Protein AF-A0A945GBX7-F1 (afdb_monomer)

Foldseek 3Di:
DKWFQWAQDLLDLHTAIAAAPPDPDDQQFWFWFQDPVGTTITGGHDIDDPPPDPDDPDPHGHTPGTDDPVLCVCVVVQVVVFVVLQVVLVVVCVVVVWQKAFLTWDAGSVRQEIETEIEHPDDTDCVVSQVVSCVVSVHHYHYHYHDLLSSCLVVWDAKPVRHTACSNPPDSDDDDDDCVLCVLQVNPPPDQVVQAIPSSDGHPVSVVCSVVSVVLPPQQDDAQDWADAPNFIFGFHDDDSNQCWTWTQGPVRDTDIGHSVRRVD

Solvent-accessible surface area (backbone atoms only — not comparable to full-atom values): 15613 Å² total; per-residue (Å²): 116,49,33,30,30,31,32,63,46,95,74,50,76,66,56,47,67,24,31,36,67,93,55,93,79,54,77,66,40,47,32,33,31,65,55,100,87,40,48,35,60,22,34,27,71,42,78,44,64,78,85,73,79,87,70,80,93,65,84,66,43,56,49,72,46,76,62,54,79,70,80,56,72,52,58,72,59,53,52,50,54,33,53,51,53,45,50,52,52,51,51,53,37,56,76,69,70,49,79,61,46,78,74,51,55,45,67,39,70,74,63,54,37,38,39,40,33,28,37,56,93,60,94,76,91,52,68,66,57,46,51,58,50,26,69,73,66,74,36,51,71,43,82,42,82,50,53,62,58,43,52,43,34,69,76,50,57,64,32,97,85,77,41,69,34,48,60,60,76,70,38,79,72,87,72,90,74,60,71,66,47,38,54,72,68,72,47,72,89,55,56,68,74,83,46,32,34,87,59,74,42,66,35,60,62,49,63,70,47,43,62,60,50,55,59,40,46,61,89,60,80,55,81,68,39,78,45,66,48,96,96,40,61,26,33,26,76,45,76,37,48,92,75,39,29,35,33,27,35,35,89,87,65,52,76,46,81,43,50,51,84,65,53,78,110

pLDDT: mean 83.12, std 11.06, range [40.5, 95.38]

Radius of gyration: 25.97 Å; Cα contacts (8 Å, |Δi|>4): 425; chains: 1; bounding box: 48×51×78 Å

Structure (mmCIF, N/CA/C/O backbone):
data_AF-A0A945GBX7-F1
#
_entry.id   AF-A0A945GBX7-F1
#
loop_
_atom_site.group_PDB
_atom_site.id
_atom_site.type_symbol
_atom_site.label_atom_id
_atom_site.label_alt_id
_atom_site.label_comp_id
_atom_site.label_asym_id
_atom_site.label_entity_id
_atom_site.label_seq_id
_atom_site.pdbx_PDB_ins_code
_atom_site.Cartn_x
_atom_site.Cartn_y
_atom_site.Cartn_z
_atom_site.occupancy
_atom_site.B_iso_or_equiv
_atom_site.auth_seq_id
_atom_site.auth_comp_id
_atom_site.auth_asym_id
_atom_site.auth_a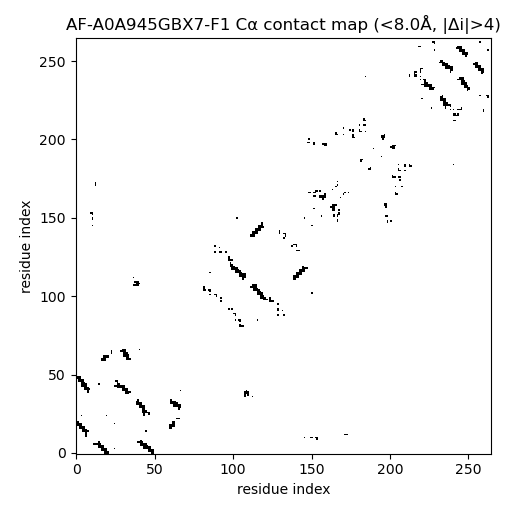tom_id
_atom_site.pdbx_PDB_model_num
ATOM 1 N N . MET A 1 1 ? -3.401 -31.615 10.795 1.00 60.50 1 MET A N 1
ATOM 2 C CA . MET A 1 1 ? -3.575 -30.237 11.300 1.00 60.50 1 MET A CA 1
ATOM 3 C C . MET A 1 1 ? -3.634 -29.306 10.104 1.00 60.50 1 MET A C 1
ATOM 5 O O . MET A 1 1 ? -2.726 -29.385 9.289 1.00 60.50 1 MET A O 1
ATOM 9 N N . LYS A 1 2 ? -4.708 -28.525 9.937 1.00 71.12 2 LYS A N 1
ATOM 10 C CA . LYS A 1 2 ? -4.786 -27.496 8.886 1.00 71.12 2 LYS A CA 1
ATOM 11 C C . LYS A 1 2 ? -4.160 -26.211 9.437 1.00 71.12 2 LYS A C 1
ATOM 13 O O . LYS A 1 2 ? -4.303 -25.931 10.628 1.00 71.12 2 LYS A O 1
ATOM 18 N N . ILE A 1 3 ? -3.472 -25.447 8.597 1.00 77.81 3 ILE A N 1
ATOM 19 C CA . ILE A 1 3 ? -2.872 -24.170 8.995 1.00 77.81 3 ILE A CA 1
ATOM 20 C C . ILE A 1 3 ? -3.689 -23.059 8.352 1.00 77.81 3 ILE A C 1
ATOM 22 O O . ILE A 1 3 ? -3.952 -23.071 7.153 1.00 77.81 3 ILE A O 1
ATOM 26 N N . ALA A 1 4 ? -4.153 -22.130 9.175 1.00 79.44 4 ALA A N 1
ATOM 27 C CA . ALA A 1 4 ? -4.954 -20.997 8.759 1.00 79.44 4 ALA A CA 1
ATOM 28 C C . ALA A 1 4 ? -4.091 -19.737 8.726 1.00 79.44 4 ALA A C 1
ATOM 30 O O . ALA A 1 4 ? -3.502 -19.349 9.735 1.00 79.44 4 ALA A O 1
ATOM 31 N N . LYS A 1 5 ? -4.083 -19.058 7.577 1.00 80.44 5 LYS A N 1
ATOM 32 C CA . LYS A 1 5 ? -3.500 -17.723 7.422 1.00 80.44 5 LYS A CA 1
ATOM 33 C C . LYS A 1 5 ? -4.510 -16.692 7.887 1.00 80.44 5 LYS A C 1
ATOM 35 O O . LYS A 1 5 ? -5.508 -16.435 7.206 1.00 80.44 5 LYS A O 1
ATOM 40 N N . VAL A 1 6 ? -4.271 -16.108 9.056 1.00 79.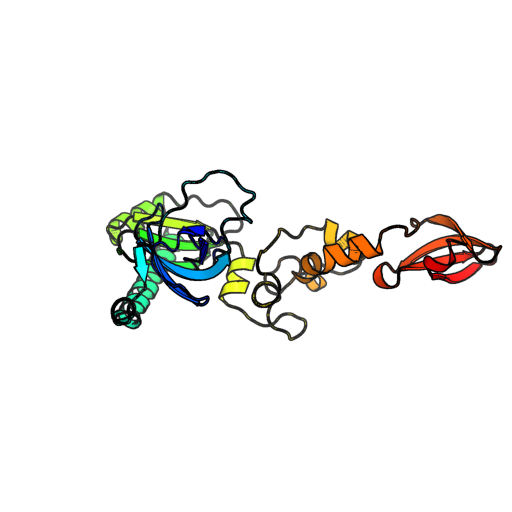44 6 VAL A N 1
ATOM 41 C CA . VAL A 1 6 ? -5.204 -15.182 9.708 1.00 79.44 6 VAL A CA 1
ATOM 42 C C . VAL A 1 6 ? -4.700 -13.748 9.578 1.00 79.44 6 VAL A C 1
ATOM 44 O O . VAL A 1 6 ? -3.553 -13.442 9.898 1.00 79.44 6 VAL A O 1
ATOM 47 N N . GLN A 1 7 ? -5.575 -12.852 9.116 1.00 79.44 7 GLN A N 1
ATOM 48 C CA . GLN A 1 7 ? -5.325 -11.411 9.069 1.00 79.44 7 GLN A CA 1
ATOM 49 C C . GLN A 1 7 ? -6.121 -10.707 10.175 1.00 79.44 7 GLN A C 1
ATOM 51 O O . GLN A 1 7 ? -7.353 -10.727 10.148 1.00 79.44 7 GLN A O 1
ATOM 56 N N . PHE A 1 8 ? -5.439 -10.051 11.114 1.00 76.19 8 PHE A N 1
ATOM 57 C CA . PHE A 1 8 ? -6.080 -9.304 12.212 1.00 76.19 8 PHE A CA 1
ATOM 58 C C . PHE A 1 8 ? -6.451 -7.878 11.822 1.00 76.19 8 PHE A C 1
ATOM 60 O O . PHE A 1 8 ? -7.519 -7.373 12.165 1.00 76.19 8 PHE A O 1
ATOM 67 N N . TYR A 1 9 ? -5.581 -7.237 11.047 1.00 72.94 9 TYR A N 1
ATOM 68 C CA . TYR A 1 9 ? -5.668 -5.815 10.769 1.00 72.94 9 TYR A CA 1
ATOM 69 C C . TYR A 1 9 ? -5.838 -5.557 9.271 1.00 72.94 9 TYR A C 1
ATOM 71 O O . TYR A 1 9 ? -5.009 -6.006 8.484 1.00 72.94 9 TYR A O 1
ATOM 79 N N . PRO A 1 10 ? -6.873 -4.810 8.838 1.00 63.84 10 PRO A N 1
ATOM 80 C CA . PRO A 1 10 ? -7.122 -4.564 7.415 1.00 63.84 10 PRO A CA 1
ATOM 81 C C . PRO A 1 10 ? -5.978 -3.858 6.676 1.00 63.84 10 PRO A C 1
ATOM 83 O O . PRO A 1 10 ? -5.839 -4.024 5.465 1.00 63.84 10 PRO A O 1
ATOM 86 N N . TRP A 1 11 ? -5.187 -3.048 7.388 1.00 61.84 11 TRP A N 1
ATOM 87 C CA . TRP A 1 11 ? -4.051 -2.315 6.821 1.00 61.84 11 TRP A CA 1
ATOM 88 C C . TRP A 1 11 ? -2.764 -3.141 6.783 1.00 61.84 11 TRP A C 1
ATOM 90 O O . TRP A 1 11 ? -1.855 -2.792 6.034 1.00 61.84 11 TRP A O 1
ATOM 100 N N . ASP A 1 12 ? -2.670 -4.212 7.574 1.00 67.06 12 ASP A N 1
ATOM 101 C CA . ASP A 1 12 ? -1.504 -5.085 7.579 1.00 67.06 12 ASP A CA 1
ATOM 102 C C . ASP A 1 12 ? -1.736 -6.246 6.611 1.00 67.06 12 ASP A C 1
ATOM 104 O O . ASP A 1 12 ? -2.695 -7.003 6.745 1.00 67.06 12 ASP A O 1
ATOM 108 N N . ASN A 1 13 ? -0.873 -6.383 5.605 1.00 59.53 13 ASN A N 1
ATOM 109 C CA . ASN A 1 13 ? -0.932 -7.515 4.675 1.00 59.53 13 ASN A CA 1
ATOM 110 C C . ASN A 1 13 ? -0.256 -8.768 5.237 1.00 59.53 13 ASN A C 1
ATOM 112 O O . ASN A 1 13 ? -0.266 -9.798 4.565 1.00 59.53 13 ASN A O 1
ATOM 116 N N . ARG A 1 14 ? 0.355 -8.686 6.425 1.00 64.56 14 ARG A N 1
ATOM 117 C CA . ARG A 1 14 ? 0.891 -9.851 7.119 1.00 64.56 14 ARG A CA 1
ATOM 118 C C . ARG A 1 14 ? -0.270 -10.726 7.567 1.00 64.56 14 ARG A C 1
ATOM 120 O O . ARG A 1 14 ? -1.093 -10.338 8.394 1.00 64.56 14 ARG A O 1
ATOM 127 N N . THR A 1 15 ? -0.340 -11.906 6.975 1.00 66.69 15 THR A N 1
ATOM 128 C CA . THR A 1 15 ? -1.077 -13.027 7.539 1.00 66.69 15 THR A CA 1
ATOM 129 C C . THR A 1 15 ? -0.145 -13.753 8.486 1.00 66.69 15 THR A C 1
ATOM 131 O O . THR A 1 15 ? 0.997 -14.027 8.126 1.00 66.69 15 THR A O 1
ATOM 134 N N . CYS A 1 16 ? -0.631 -14.038 9.681 1.00 68.88 16 CYS A N 1
ATOM 135 C CA . CYS A 1 16 ? 0.075 -14.878 10.631 1.00 68.88 16 CYS A CA 1
ATOM 136 C C . CYS A 1 16 ? -0.460 -16.305 10.502 1.00 68.88 16 CYS A C 1
ATOM 138 O O . CYS A 1 16 ? -1.672 -16.498 10.339 1.00 68.88 16 CYS A O 1
ATOM 140 N N . ASP A 1 17 ? 0.439 -17.278 10.574 1.00 79.44 17 ASP A N 1
ATOM 141 C CA . ASP A 1 17 ? 0.096 -18.690 10.474 1.00 79.44 17 ASP A CA 1
ATOM 142 C C . ASP A 1 17 ? -0.381 -19.185 11.841 1.00 79.44 17 ASP A C 1
ATOM 144 O O . ASP A 1 17 ? 0.309 -19.041 12.851 1.00 79.44 17 ASP A O 1
ATOM 148 N N . PHE A 1 18 ? -1.590 -19.744 11.884 1.00 79.06 18 PHE A N 1
ATOM 149 C CA . PHE A 1 18 ? -2.150 -20.349 13.088 1.00 79.06 18 PHE A CA 1
ATOM 150 C C . PHE A 1 18 ? -2.605 -21.779 12.828 1.00 79.06 18 PHE A C 1
ATOM 152 O O . PHE A 1 18 ? -3.162 -22.095 11.778 1.00 79.06 18 PHE A O 1
ATOM 159 N N . SER A 1 19 ? -2.451 -22.644 13.826 1.00 78.94 19 SER A N 1
ATOM 160 C CA . SER A 1 19 ? -3.030 -23.984 13.791 1.00 78.94 19 SER A CA 1
ATOM 161 C C . SER A 1 19 ? -4.548 -23.902 13.960 1.00 78.94 19 SER A C 1
ATOM 163 O O . SER A 1 19 ? -5.043 -23.235 14.876 1.00 78.94 19 SER A O 1
ATOM 165 N N . SER A 1 20 ? -5.293 -24.604 13.098 1.00 73.44 20 SER A N 1
ATOM 166 C CA . SER A 1 20 ? -6.757 -24.697 13.185 1.00 73.44 20 SER A CA 1
ATOM 167 C C . SER A 1 20 ? -7.241 -25.400 14.456 1.00 73.44 20 SER A C 1
ATOM 169 O O . SER A 1 20 ? -8.408 -25.262 14.817 1.00 73.44 20 SER A O 1
ATOM 171 N N . GLY A 1 21 ? -6.368 -26.171 15.119 1.00 76.81 21 GLY A N 1
ATOM 172 C CA . GLY A 1 21 ? -6.772 -27.095 16.178 1.00 76.81 21 GLY A CA 1
ATOM 173 C C . GLY A 1 21 ? -7.852 -28.056 15.671 1.00 76.81 21 GLY A C 1
ATOM 174 O O . GLY A 1 21 ? -7.746 -28.562 14.549 1.00 76.81 21 GLY A O 1
ATOM 175 N N . ASP A 1 22 ? -8.907 -28.226 16.470 1.00 71.62 22 ASP A N 1
ATOM 176 C CA . ASP A 1 22 ? -10.067 -29.084 16.176 1.00 71.62 22 ASP A CA 1
ATOM 177 C C . ASP A 1 22 ? -11.201 -28.362 15.422 1.00 71.62 22 ASP A C 1
ATOM 179 O O . ASP A 1 22 ? -12.255 -28.943 15.163 1.00 71.62 22 ASP A O 1
ATOM 183 N N . TYR A 1 23 ? -11.019 -27.086 15.070 1.00 75.12 23 TYR A N 1
ATOM 184 C CA . TYR A 1 23 ? -12.054 -26.301 14.399 1.00 75.12 23 TYR A CA 1
ATOM 185 C C . TYR A 1 23 ? -11.994 -26.485 12.876 1.00 75.12 23 TYR A C 1
ATOM 187 O O . TYR A 1 23 ? -10.946 -26.285 12.255 1.00 75.12 23 TYR A O 1
ATOM 195 N N . ASP A 1 24 ? -13.133 -26.806 12.250 1.00 77.75 24 ASP A N 1
ATOM 196 C CA . ASP A 1 24 ? -13.249 -26.815 10.786 1.00 77.75 24 ASP A CA 1
ATOM 197 C C . ASP A 1 24 ? -13.504 -25.393 10.270 1.00 77.75 24 ASP A C 1
ATOM 199 O O . ASP A 1 24 ? -14.628 -24.891 10.262 1.00 77.75 24 ASP A O 1
ATOM 203 N N . LEU A 1 25 ? -12.413 -24.720 9.906 1.00 80.25 25 LEU A N 1
ATOM 204 C CA . LEU A 1 25 ? -12.403 -23.330 9.458 1.00 80.25 25 LEU A CA 1
ATOM 205 C C . LEU A 1 25 ? -12.660 -23.223 7.955 1.00 80.25 25 LEU A C 1
ATOM 207 O O . LEU A 1 25 ? -12.172 -24.038 7.169 1.00 80.25 25 LEU A O 1
ATOM 211 N N . LYS A 1 26 ? -13.348 -22.156 7.546 1.00 81.75 26 LYS A N 1
ATOM 212 C CA . LYS A 1 26 ? -13.525 -21.756 6.146 1.00 81.75 26 LYS A CA 1
ATOM 213 C C . LYS A 1 26 ? -12.881 -20.399 5.879 1.00 81.75 26 LYS A C 1
ATOM 215 O O . LYS A 1 26 ? -12.741 -19.554 6.763 1.00 81.75 26 LYS A O 1
ATOM 220 N N . ILE A 1 27 ? -12.498 -20.171 4.622 1.00 82.31 27 ILE A N 1
ATOM 221 C CA . ILE A 1 27 ? -12.005 -18.863 4.178 1.00 82.31 27 ILE A CA 1
ATOM 222 C C . ILE A 1 27 ? -13.108 -17.823 4.410 1.00 82.31 27 ILE A C 1
ATOM 224 O O . ILE A 1 27 ? -14.240 -17.995 3.963 1.00 82.31 27 ILE A O 1
ATOM 228 N N . GLY A 1 28 ? -12.762 -16.735 5.097 1.00 80.12 28 GLY A N 1
ATOM 229 C CA . GLY A 1 28 ? -13.692 -15.683 5.501 1.00 80.12 28 GLY A CA 1
ATOM 230 C C . GLY A 1 28 ? -14.230 -15.814 6.926 1.00 80.12 28 GLY A C 1
ATOM 231 O O . GLY A 1 28 ? -14.807 -14.842 7.420 1.00 80.12 28 GLY A O 1
ATOM 232 N N . ASP A 1 29 ? -14.004 -16.940 7.611 1.00 83.31 29 ASP A N 1
ATOM 233 C CA . ASP A 1 29 ? -14.400 -17.079 9.012 1.00 83.31 29 ASP A CA 1
ATOM 234 C C . ASP A 1 29 ? -13.627 -16.102 9.897 1.00 83.31 29 ASP A C 1
ATOM 236 O O . ASP A 1 29 ? -12.438 -15.826 9.698 1.00 83.31 29 ASP A O 1
ATOM 240 N N . LYS A 1 30 ? -14.328 -15.569 10.898 1.00 82.38 30 LYS A N 1
ATOM 241 C CA . LYS A 1 30 ? -13.729 -14.726 11.926 1.00 82.38 30 LYS A CA 1
ATOM 242 C C . LYS A 1 30 ? -13.358 -15.587 13.120 1.00 82.38 30 LYS A C 1
ATOM 244 O O . LYS A 1 30 ? -14.201 -16.287 13.680 1.00 82.38 30 LYS A O 1
ATOM 249 N N . VAL A 1 31 ? -12.099 -15.514 13.515 1.00 84.81 31 VAL A N 1
ATOM 250 C CA . VAL A 1 31 ? -11.512 -16.330 14.575 1.00 84.81 31 VAL A CA 1
ATOM 251 C C . VAL A 1 31 ? -10.886 -15.435 15.626 1.00 84.81 31 VAL A C 1
ATOM 253 O O . VAL A 1 31 ? -10.391 -14.354 15.315 1.00 84.81 31 VAL A O 1
ATOM 256 N N . ILE A 1 32 ? -10.908 -15.886 16.873 1.00 83.12 32 ILE A N 1
ATOM 257 C CA . ILE A 1 32 ? -10.170 -15.254 17.959 1.00 83.12 32 ILE A CA 1
ATOM 258 C C . ILE A 1 32 ? -8.896 -16.056 18.164 1.00 83.12 32 ILE A C 1
ATOM 260 O O . ILE A 1 32 ? -8.940 -17.260 18.431 1.00 83.12 32 ILE A O 1
ATOM 264 N N . ALA A 1 33 ? -7.761 -15.383 18.048 1.00 82.00 33 ALA A N 1
ATOM 265 C CA . ALA A 1 33 ? -6.459 -15.989 18.256 1.00 82.00 33 ALA A CA 1
ATOM 266 C C . ALA A 1 33 ? -5.629 -15.145 19.222 1.00 82.00 33 ALA A C 1
ATOM 268 O O . ALA A 1 33 ? -5.815 -13.931 19.339 1.00 82.00 33 ALA A O 1
ATOM 269 N N . LYS A 1 34 ? -4.737 -15.816 19.952 1.00 78.19 34 LYS A N 1
ATOM 270 C CA . LYS A 1 34 ? -3.819 -15.161 20.880 1.00 78.19 34 LYS A CA 1
ATOM 271 C C . LYS A 1 34 ? -2.568 -14.748 20.110 1.00 78.19 34 LYS A C 1
ATOM 273 O O . LYS A 1 34 ? -1.758 -15.596 19.743 1.00 78.19 34 LYS A O 1
ATOM 278 N N . THR A 1 35 ? -2.421 -13.458 19.853 1.00 73.31 35 THR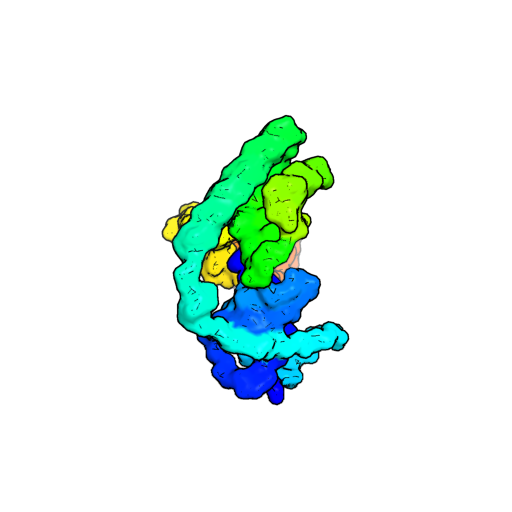 A N 1
ATOM 279 C CA . THR A 1 35 ? -1.192 -12.868 19.323 1.00 73.31 35 THR A CA 1
ATOM 280 C C . THR A 1 35 ? -0.254 -12.519 20.483 1.00 73.31 35 THR A C 1
ATOM 282 O O . THR A 1 35 ? -0.570 -12.722 21.658 1.00 73.31 35 THR A O 1
ATOM 285 N N . GLU A 1 36 ? 0.932 -11.995 20.183 1.00 68.25 36 GLU A N 1
ATOM 286 C CA . GLU A 1 36 ? 1.831 -11.432 21.208 1.00 68.25 36 GLU A CA 1
ATOM 287 C C . GLU A 1 36 ? 1.206 -10.257 21.976 1.00 68.25 36 GLU A C 1
ATOM 289 O O . GLU A 1 36 ? 1.646 -9.927 23.073 1.00 68.25 36 GLU A O 1
ATOM 294 N N . LEU A 1 37 ? 0.166 -9.642 21.409 1.00 62.88 37 LEU A N 1
ATOM 295 C CA . LEU A 1 37 ? -0.511 -8.457 21.934 1.00 62.88 37 LEU A CA 1
ATOM 296 C C . LEU A 1 37 ? -1.791 -8.798 22.706 1.00 62.88 37 LEU A C 1
ATOM 298 O O . LEU A 1 37 ? -2.523 -7.895 23.095 1.00 62.88 37 LEU A O 1
ATOM 302 N N . GLY A 1 38 ? -2.074 -10.085 22.918 1.00 71.94 38 GLY A N 1
ATOM 303 C CA . GLY A 1 38 ? -3.287 -10.553 23.583 1.00 71.94 38 GLY A CA 1
ATOM 304 C C . GLY A 1 38 ? -4.250 -11.240 22.623 1.00 71.94 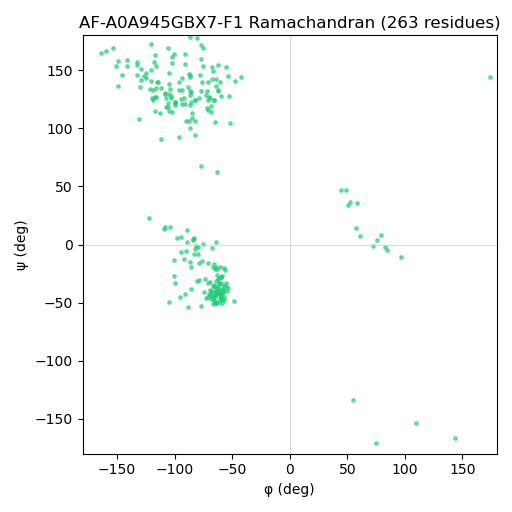38 GLY A C 1
ATOM 305 O O . GLY A 1 38 ? -3.843 -11.845 21.635 1.00 71.94 38 GLY A O 1
ATOM 306 N N . PHE A 1 39 ? -5.540 -11.214 22.949 1.00 74.38 39 PHE A N 1
ATOM 307 C CA . PHE A 1 39 ? -6.562 -11.803 22.086 1.00 74.38 39 PHE A CA 1
ATOM 308 C C . PHE A 1 39 ? -6.996 -10.799 21.020 1.00 74.38 39 PHE A C 1
ATOM 310 O O . PHE A 1 39 ? -7.337 -9.656 21.329 1.00 74.38 39 PHE A O 1
ATOM 317 N N . GLU A 1 40 ? -7.022 -11.245 19.768 1.00 78.12 40 GLU A N 1
ATOM 318 C CA . GLU A 1 40 ? -7.439 -10.442 18.621 1.00 78.12 40 GLU A CA 1
ATOM 319 C C . GLU A 1 40 ? -8.422 -11.222 17.747 1.00 78.12 40 GLU A C 1
ATOM 321 O O . GLU A 1 40 ? -8.325 -12.445 17.613 1.00 78.12 40 GLU A O 1
ATOM 326 N N . ILE A 1 41 ? -9.374 -10.504 17.142 1.00 81.38 41 ILE A N 1
ATOM 327 C CA . ILE A 1 41 ? -10.252 -11.066 16.112 1.00 81.38 41 ILE A CA 1
ATOM 328 C C . ILE A 1 41 ? -9.547 -10.921 14.768 1.00 81.38 41 ILE A C 1
ATOM 330 O O . ILE A 1 41 ? -9.282 -9.808 14.319 1.00 81.38 41 ILE A O 1
ATOM 334 N N . GLY A 1 42 ? -9.299 -12.043 14.106 1.00 81.88 42 GLY A N 1
ATOM 335 C CA . GLY A 1 42 ? -8.774 -12.091 12.752 1.00 81.88 42 GLY A CA 1
ATOM 336 C C . GLY A 1 42 ? -9.745 -12.735 11.776 1.00 81.88 42 GLY A C 1
ATOM 337 O O . GLY A 1 42 ? -10.705 -13.400 12.160 1.00 81.88 42 GLY A O 1
ATOM 338 N N . THR A 1 43 ? -9.511 -12.508 10.489 1.00 83.06 43 THR A N 1
ATOM 339 C CA . THR A 1 43 ? -10.251 -13.140 9.393 1.00 83.06 43 THR A CA 1
ATOM 340 C C . THR A 1 43 ? -9.348 -14.149 8.699 1.00 83.06 43 THR A C 1
ATOM 342 O O . THR A 1 43 ? -8.231 -13.804 8.310 1.00 83.06 43 THR A O 1
ATOM 345 N N . VAL A 1 44 ? -9.835 -15.375 8.513 1.00 83.88 44 VAL A N 1
ATOM 346 C CA . VAL A 1 44 ? -9.124 -16.420 7.768 1.00 83.88 44 VAL A CA 1
ATOM 347 C C . VAL A 1 44 ? -9.066 -16.024 6.292 1.00 83.88 44 VAL A C 1
ATOM 349 O O . VAL A 1 44 ? -10.101 -15.830 5.649 1.00 83.88 44 VAL A O 1
ATOM 352 N N . LYS A 1 45 ? -7.855 -15.858 5.756 1.00 81.69 45 LYS A N 1
ATOM 353 C CA . LYS A 1 45 ? -7.609 -15.504 4.350 1.00 81.69 45 LYS A CA 1
ATOM 354 C C . LYS A 1 45 ? -7.245 -16.697 3.490 1.00 81.69 45 LYS A C 1
ATOM 356 O O . LYS A 1 45 ? -7.610 -16.692 2.318 1.00 81.69 45 LYS A O 1
ATOM 361 N N . ASP A 1 46 ? -6.557 -17.671 4.068 1.00 78.62 46 ASP A N 1
ATOM 362 C CA . ASP A 1 46 ? -6.143 -18.881 3.371 1.00 78.62 46 ASP A CA 1
ATOM 363 C C . ASP A 1 46 ? -6.085 -20.072 4.329 1.00 78.62 46 ASP A C 1
ATOM 365 O O . ASP A 1 46 ? -5.975 -19.893 5.547 1.00 78.62 46 ASP A O 1
ATOM 369 N N . LEU A 1 47 ? -6.171 -21.274 3.768 1.00 78.25 47 LEU A N 1
ATOM 370 C CA . LEU A 1 47 ? -6.078 -22.542 4.486 1.00 78.25 47 LEU A CA 1
ATOM 371 C C . LEU A 1 47 ? -5.086 -23.432 3.745 1.00 78.25 47 LEU A C 1
ATOM 373 O O . LEU A 1 47 ? -5.390 -23.948 2.672 1.00 78.25 47 LEU A O 1
ATOM 377 N N . GLU A 1 48 ? -3.912 -23.625 4.333 1.00 71.19 48 GLU A N 1
ATOM 378 C CA . GLU A 1 48 ? -2.852 -24.442 3.754 1.00 71.19 48 GLU A CA 1
ATOM 379 C C . GLU A 1 48 ? -2.742 -25.789 4.471 1.00 71.19 48 GLU A C 1
ATOM 381 O O . GLU A 1 48 ? -2.990 -25.936 5.677 1.00 71.19 48 GLU A O 1
ATOM 386 N N . ASN A 1 49 ? -2.364 -26.806 3.695 1.00 59.78 49 ASN A N 1
ATOM 387 C CA . ASN A 1 49 ? -1.953 -28.085 4.246 1.00 59.78 49 ASN A CA 1
ATOM 388 C C . ASN A 1 49 ? -0.518 -27.958 4.779 1.00 59.78 49 ASN A C 1
ATOM 390 O O . ASN A 1 49 ? 0.307 -27.291 4.159 1.00 59.78 49 ASN A O 1
ATOM 394 N N . PRO A 1 50 ? -0.167 -28.659 5.868 1.00 55.19 50 PRO A N 1
ATOM 395 C CA . PRO A 1 50 ? 1.100 -28.478 6.588 1.00 55.19 50 PRO A CA 1
ATOM 396 C C . PRO A 1 50 ? 2.373 -28.829 5.790 1.00 55.19 50 PRO A C 1
ATOM 398 O O . PRO A 1 50 ? 3.465 -28.759 6.335 1.00 55.19 50 PRO A O 1
ATOM 401 N N . LYS A 1 51 ? 2.262 -29.225 4.515 1.00 49.50 51 LYS A N 1
ATOM 402 C CA . LYS A 1 51 ? 3.386 -29.649 3.668 1.00 49.50 51 LYS A CA 1
ATOM 403 C C . LYS A 1 51 ? 4.049 -28.519 2.863 1.00 49.50 51 LYS A C 1
ATOM 405 O O . LYS A 1 51 ? 5.061 -28.790 2.231 1.00 49.50 51 LYS A O 1
ATOM 410 N N . GLU A 1 52 ? 3.524 -27.291 2.877 1.00 47.09 52 GLU A N 1
ATOM 411 C CA . GLU A 1 52 ? 4.043 -26.178 2.051 1.00 47.09 52 GLU A CA 1
ATOM 412 C C . GLU A 1 52 ? 4.765 -25.065 2.832 1.00 47.09 52 GLU A C 1
ATOM 414 O O . GLU A 1 52 ? 5.061 -24.010 2.272 1.00 47.09 52 GLU A O 1
ATOM 419 N N . ILE A 1 53 ? 5.114 -25.278 4.105 1.00 48.50 53 ILE A N 1
ATOM 420 C CA . ILE A 1 53 ? 5.850 -24.260 4.865 1.00 48.50 53 ILE A CA 1
ATOM 421 C C . ILE A 1 53 ? 7.353 -24.426 4.636 1.00 48.50 53 ILE A C 1
ATOM 423 O O . ILE A 1 53 ? 8.015 -25.258 5.248 1.00 48.50 53 ILE A O 1
ATOM 427 N N . THR A 1 54 ? 7.897 -23.595 3.751 1.00 45.00 54 THR A N 1
ATOM 428 C CA . THR A 1 54 ? 9.321 -23.247 3.722 1.00 45.00 54 THR A CA 1
ATOM 429 C C . THR A 1 54 ? 9.510 -21.924 4.466 1.00 45.00 54 THR A C 1
ATOM 431 O O . THR A 1 54 ? 9.350 -20.856 3.874 1.00 45.00 54 THR A O 1
ATOM 434 N N . GLY A 1 55 ? 9.808 -21.980 5.763 1.00 41.75 55 GLY A N 1
ATOM 435 C CA . GLY A 1 55 ? 10.059 -20.802 6.597 1.00 41.75 55 GLY A CA 1
ATOM 436 C C . GLY A 1 55 ? 10.230 -21.185 8.065 1.00 41.75 55 GLY A C 1
ATOM 437 O O . GLY A 1 55 ? 9.609 -22.145 8.500 1.00 41.75 55 GLY A O 1
ATOM 438 N N . GLU A 1 56 ? 11.124 -20.477 8.757 1.00 40.50 56 GLU A N 1
ATOM 439 C CA . GLU A 1 56 ? 11.650 -20.735 10.109 1.00 40.50 56 GLU A CA 1
ATOM 440 C C . GLU A 1 56 ? 10.595 -21.177 11.141 1.00 40.50 56 GLU A C 1
ATOM 442 O O . GLU A 1 56 ? 9.457 -20.716 11.121 1.00 40.50 56 GLU A O 1
ATOM 447 N N . GLU A 1 57 ? 11.011 -22.072 12.046 1.00 42.94 57 GLU A N 1
ATOM 448 C CA . GLU A 1 57 ? 10.246 -22.665 13.153 1.00 42.94 57 GLU A CA 1
ATOM 449 C C . GLU A 1 57 ? 9.789 -21.615 14.192 1.00 42.94 57 GLU A C 1
ATOM 451 O O . GLU A 1 57 ? 10.182 -21.648 15.356 1.00 42.94 57 GLU A O 1
ATOM 456 N N . GLU A 1 58 ? 8.953 -20.652 13.804 1.00 52.19 58 GLU A N 1
ATOM 457 C CA . GLU A 1 58 ? 8.145 -19.909 14.769 1.00 52.19 58 GLU A CA 1
ATOM 458 C C . GLU A 1 58 ? 7.072 -20.863 15.315 1.00 52.19 58 GLU A C 1
ATOM 460 O O . GLU A 1 58 ? 6.350 -21.503 14.548 1.00 52.19 58 GLU A O 1
ATOM 465 N N . GLU A 1 59 ? 6.967 -20.988 16.644 1.00 58.75 59 GLU A N 1
ATOM 466 C CA . GLU A 1 59 ? 5.915 -21.774 17.299 1.00 58.75 59 GLU A CA 1
ATOM 467 C C . GLU A 1 59 ? 4.537 -21.350 16.768 1.00 58.75 59 GLU A C 1
ATOM 469 O O . GLU A 1 59 ? 4.002 -20.294 17.122 1.00 58.75 59 GLU A O 1
ATOM 474 N N . ILE A 1 60 ? 3.954 -22.184 15.903 1.00 65.00 60 ILE A N 1
ATOM 475 C CA . ILE A 1 60 ? 2.657 -21.919 15.285 1.00 65.00 60 ILE A CA 1
ATOM 476 C C . ILE A 1 60 ? 1.599 -21.913 16.391 1.00 65.00 60 ILE A C 1
ATOM 478 O O . ILE A 1 60 ? 1.203 -22.957 16.914 1.00 65.00 60 ILE A O 1
ATOM 482 N N . LYS A 1 61 ? 1.126 -20.718 16.753 1.00 74.06 61 LYS A N 1
ATOM 483 C CA . LYS A 1 61 ? 0.099 -20.528 17.786 1.00 74.06 61 LYS A CA 1
ATOM 484 C C . LYS A 1 61 ? -1.234 -21.123 17.321 1.00 74.06 61 LYS A C 1
ATOM 486 O O . LYS A 1 61 ? -1.555 -21.136 16.133 1.00 74.06 61 LYS A O 1
ATOM 491 N N . THR A 1 62 ? -2.052 -21.598 18.256 1.00 76.12 62 THR A N 1
ATOM 492 C CA . THR A 1 62 ? -3.358 -22.209 17.944 1.00 76.12 62 THR A CA 1
ATOM 493 C C . THR A 1 62 ? -4.487 -21.183 18.015 1.00 76.12 62 THR A C 1
ATOM 495 O O . THR A 1 62 ? -4.491 -20.295 18.874 1.00 76.12 62 THR A O 1
ATOM 498 N N . ILE A 1 63 ? -5.475 -21.306 17.124 1.00 80.94 63 ILE A N 1
ATOM 499 C CA . ILE A 1 63 ? -6.725 -20.539 17.203 1.00 80.94 63 ILE A CA 1
ATOM 500 C C . ILE A 1 63 ? -7.466 -20.902 18.492 1.00 80.94 63 ILE A C 1
ATOM 502 O O . ILE A 1 63 ? -7.638 -22.073 18.815 1.00 80.94 63 ILE A O 1
ATOM 506 N N . SER A 1 64 ? -7.923 -19.890 19.232 1.00 79.94 64 SER A N 1
ATOM 507 C CA . SER A 1 64 ? -8.613 -20.111 20.504 1.00 79.94 64 SER A CA 1
ATOM 508 C C . SER A 1 64 ? -10.051 -20.577 20.280 1.00 79.94 64 SER A C 1
ATOM 510 O O . SER A 1 64 ? -10.452 -21.601 20.831 1.00 79.94 64 SER A O 1
ATOM 512 N N . ARG A 1 65 ? -10.828 -19.835 19.475 1.00 83.06 65 ARG A N 1
ATOM 513 C CA . ARG A 1 65 ? -12.215 -20.181 19.119 1.00 83.06 65 ARG A CA 1
ATOM 514 C C . ARG A 1 65 ? -12.726 -19.400 17.908 1.00 83.06 65 ARG A C 1
ATOM 516 O O . ARG A 1 65 ? -12.176 -18.357 17.549 1.00 83.06 65 ARG A O 1
ATOM 523 N N . LEU A 1 66 ? -13.837 -19.861 17.336 1.00 81.69 66 LEU A N 1
ATOM 524 C CA . LEU A 1 66 ? -14.633 -19.106 16.364 1.00 81.69 66 LEU A CA 1
ATOM 525 C C . LEU A 1 66 ? -15.299 -17.885 17.026 1.00 81.69 66 LEU A C 1
ATOM 527 O O . LEU A 1 66 ? -15.750 -17.944 18.177 1.00 81.69 66 LEU A O 1
ATOM 531 N N . ALA A 1 67 ? -15.361 -16.770 16.295 1.00 79.38 67 ALA A N 1
ATOM 532 C CA . ALA A 1 67 ? -16.082 -15.583 16.736 1.00 79.38 67 ALA A CA 1
ATOM 533 C C . ALA A 1 67 ? -17.598 -15.827 16.638 1.00 79.38 67 ALA A C 1
ATOM 535 O O . ALA A 1 67 ? -18.122 -16.239 15.604 1.00 79.38 67 ALA A O 1
ATOM 536 N N . THR A 1 68 ? -18.313 -15.556 17.721 1.00 78.81 68 THR A N 1
ATOM 537 C CA . THR A 1 68 ? -19.768 -15.694 17.824 1.00 78.81 68 THR A CA 1
ATOM 538 C C . THR A 1 68 ? -20.470 -14.393 17.439 1.00 78.81 68 THR A C 1
ATOM 540 O O . THR A 1 68 ? -19.874 -13.318 17.433 1.00 78.81 68 THR A O 1
ATOM 543 N N . LYS A 1 69 ? -21.781 -14.452 17.162 1.00 70.19 69 LYS A N 1
ATOM 544 C CA . LYS A 1 69 ? -22.588 -13.245 16.894 1.00 70.19 69 LYS A CA 1
ATOM 545 C C . LYS A 1 69 ? -22.572 -12.250 18.060 1.00 70.19 69 LYS A C 1
ATOM 547 O O . LYS A 1 69 ? -22.743 -11.057 17.831 1.00 70.19 69 LYS A O 1
ATOM 552 N N . GLU A 1 70 ? -22.363 -12.725 19.287 1.00 69.06 70 GLU A N 1
ATOM 553 C CA . GLU A 1 70 ? -22.293 -11.879 20.481 1.00 69.06 70 GLU A CA 1
ATOM 554 C C . GLU A 1 70 ? -20.992 -11.086 20.570 1.00 69.06 70 GLU A C 1
ATOM 556 O O . GLU A 1 70 ? -21.018 -9.939 21.006 1.00 69.06 70 GLU A O 1
ATOM 561 N N . ASP A 1 71 ? -19.893 -11.618 20.029 1.00 69.00 71 ASP A N 1
ATOM 562 C CA . ASP A 1 71 ? -18.622 -10.891 19.935 1.00 69.00 71 ASP A CA 1
ATOM 563 C C . ASP A 1 71 ? -18.739 -9.643 19.033 1.00 69.00 71 ASP A C 1
ATOM 565 O O . ASP A 1 71 ? -17.974 -8.692 19.173 1.00 69.00 71 ASP A O 1
ATOM 569 N N . PHE A 1 72 ? -19.744 -9.598 18.147 1.00 67.25 72 PHE A N 1
ATOM 570 C CA . PHE A 1 72 ? -20.053 -8.437 17.303 1.00 67.25 72 PHE A CA 1
ATOM 571 C C . PHE A 1 72 ? -21.122 -7.501 17.892 1.00 67.25 72 PHE A C 1
ATOM 573 O O . PHE A 1 72 ? -21.373 -6.435 17.317 1.00 67.25 72 PHE A O 1
ATOM 580 N N . LYS A 1 73 ? -21.766 -7.852 19.020 1.00 61.56 73 LYS A N 1
ATOM 581 C CA . LYS A 1 73 ? -22.973 -7.158 19.521 1.00 61.56 73 LYS A CA 1
ATOM 582 C C . LYS A 1 73 ? -22.753 -5.717 20.004 1.00 61.56 73 LYS A C 1
ATOM 584 O O . LYS A 1 73 ? -23.734 -5.039 20.274 1.00 61.56 73 LYS A O 1
ATOM 589 N N . ASN A 1 74 ? -21.530 -5.187 20.008 1.00 62.81 74 ASN A N 1
ATOM 590 C CA . ASN A 1 74 ? -21.245 -3.805 20.424 1.00 62.81 74 ASN A CA 1
ATOM 591 C C . ASN A 1 74 ? -20.554 -2.938 19.359 1.00 62.81 74 ASN A C 1
ATOM 593 O O . ASN A 1 74 ? -19.961 -1.912 19.692 1.00 62.81 74 ASN A O 1
ATOM 597 N N . SER A 1 75 ? -20.683 -3.283 18.072 1.00 66.69 75 SER A N 1
ATOM 598 C CA . SER A 1 75 ? -20.025 -2.553 16.975 1.00 66.69 75 SER A CA 1
ATOM 599 C C . SER A 1 75 ? -20.308 -1.040 16.968 1.00 66.69 75 SER A C 1
ATOM 601 O O . SER A 1 75 ? -19.397 -0.258 16.712 1.00 66.69 75 SER A O 1
ATOM 603 N N . LYS A 1 76 ? -21.531 -0.603 17.308 1.00 73.31 76 LYS A N 1
ATOM 604 C CA . LYS A 1 76 ? -21.873 0.834 17.354 1.00 73.31 76 LYS A CA 1
ATOM 605 C C . LYS A 1 76 ? -21.165 1.585 18.483 1.00 73.31 76 LYS A C 1
ATOM 607 O O . LYS A 1 76 ? -20.754 2.725 18.286 1.00 73.31 76 LYS A O 1
ATOM 612 N N . GLN A 1 77 ? -21.057 0.969 19.659 1.00 78.94 77 GLN A N 1
ATOM 613 C CA . GLN A 1 77 ? -20.373 1.566 20.805 1.00 78.94 77 GLN A CA 1
ATOM 614 C C . GLN A 1 77 ? -18.864 1.621 20.551 1.00 78.94 77 GLN A C 1
ATOM 616 O O . GLN A 1 77 ? -18.237 2.655 20.754 1.00 78.94 77 GLN A O 1
ATOM 621 N N . GLU A 1 78 ? -18.306 0.543 20.002 1.00 79.06 78 GLU A N 1
ATOM 622 C CA . GLU A 1 78 ? -16.900 0.485 19.605 1.00 79.06 78 GLU A CA 1
ATOM 623 C C . GLU A 1 78 ? -16.563 1.544 18.546 1.00 79.06 78 GLU A C 1
ATOM 625 O O . GLU A 1 78 ? -15.523 2.193 18.615 1.00 79.06 78 GLU A O 1
ATOM 630 N N . GLU A 1 79 ? -17.449 1.776 17.575 1.00 82.56 79 GLU A N 1
ATOM 631 C CA . GLU A 1 79 ? -17.230 2.805 16.559 1.00 82.56 79 GLU A CA 1
ATOM 632 C C . GLU A 1 79 ? -17.247 4.226 17.145 1.00 82.56 79 GLU A C 1
ATOM 634 O O . GLU A 1 79 ? -16.467 5.078 16.709 1.00 82.56 79 GLU A O 1
ATOM 639 N N . LYS A 1 80 ? -18.090 4.491 18.154 1.00 86.94 80 LYS A N 1
ATOM 640 C CA . LYS A 1 80 ? -18.069 5.764 18.893 1.00 86.94 80 LYS A CA 1
ATOM 641 C C . LYS A 1 80 ? -16.750 5.946 19.641 1.00 86.94 80 LYS A C 1
ATOM 643 O O . LYS A 1 80 ? -16.080 6.953 19.428 1.00 86.94 80 LYS A O 1
ATOM 648 N N . GLU A 1 81 ? -16.333 4.942 20.410 1.00 87.94 81 GLU A N 1
ATOM 649 C CA . GLU A 1 81 ? -15.065 4.958 21.153 1.00 87.94 81 GLU A CA 1
ATOM 650 C C . GLU A 1 81 ? -13.861 5.153 20.215 1.00 87.94 81 GLU A C 1
ATOM 652 O O . GLU A 1 81 ? -12.961 5.942 20.504 1.00 87.94 81 GLU A O 1
ATOM 657 N N . LYS A 1 82 ? -13.862 4.512 19.037 1.00 89.12 82 LYS A N 1
ATOM 658 C CA . LYS A 1 82 ? -12.849 4.727 17.986 1.00 89.12 82 LYS A CA 1
ATOM 659 C C . LYS A 1 82 ? -12.816 6.165 17.497 1.00 89.12 82 LYS A C 1
ATOM 661 O O . LYS A 1 82 ? -11.733 6.737 17.373 1.00 89.12 82 LYS A O 1
ATOM 666 N N . LYS A 1 83 ? -13.975 6.763 17.211 1.00 90.25 83 LYS A N 1
ATOM 667 C CA . LYS A 1 83 ? -14.060 8.154 16.738 1.00 90.25 83 LYS A CA 1
ATOM 668 C C . LYS A 1 83 ? -13.558 9.136 17.794 1.00 90.25 83 LYS A C 1
ATOM 670 O O . LYS A 1 83 ? -12.793 10.037 17.452 1.00 90.25 83 LYS A O 1
ATOM 675 N N . GLU A 1 84 ? -13.934 8.936 19.052 1.00 92.75 84 GLU A N 1
ATOM 676 C CA . GLU A 1 84 ? -13.488 9.758 20.181 1.00 92.75 84 GLU A CA 1
ATOM 677 C C . GLU A 1 84 ? -11.979 9.635 20.405 1.00 92.75 84 GLU A C 1
ATOM 679 O O . GLU A 1 84 ? -11.275 10.646 20.421 1.00 92.75 84 GLU A O 1
ATOM 684 N N . ALA A 1 85 ? -11.452 8.408 20.461 1.00 93.19 85 ALA A N 1
ATOM 685 C CA . ALA A 1 85 ? -10.025 8.168 20.649 1.00 93.19 85 ALA A CA 1
ATOM 686 C C . ALA A 1 85 ? -9.181 8.772 19.519 1.00 93.19 85 ALA A C 1
ATOM 688 O O . ALA A 1 85 ? -8.162 9.424 19.759 1.00 93.19 85 ALA A O 1
ATOM 689 N N . LYS A 1 86 ? -9.636 8.611 18.273 1.00 93.69 86 LYS A N 1
ATOM 690 C CA . LYS A 1 86 ? -8.998 9.190 17.088 1.00 93.69 86 LYS A CA 1
ATOM 691 C C . LYS A 1 86 ? -9.003 10.715 17.119 1.00 93.69 86 LYS A C 1
ATOM 693 O O . LYS A 1 86 ? -8.004 11.327 16.746 1.00 93.69 86 LYS A O 1
ATOM 698 N N . LYS A 1 87 ? -10.111 11.334 17.541 1.00 94.88 87 LYS A N 1
ATOM 699 C CA . LYS A 1 87 ? -10.227 12.793 17.669 1.00 94.88 87 LYS A CA 1
ATOM 700 C C . LYS A 1 87 ? -9.258 13.320 18.727 1.00 94.88 87 LYS A C 1
ATOM 702 O O . LYS A 1 87 ? -8.453 14.190 18.408 1.00 94.88 87 LYS A O 1
ATOM 707 N N . TYR A 1 88 ? -9.257 12.718 19.913 1.00 95.06 88 TYR A N 1
ATOM 708 C CA . TYR A 1 88 ? -8.361 13.101 21.003 1.00 95.06 88 TYR A CA 1
ATOM 709 C C . TYR A 1 88 ? -6.880 12.970 20.611 1.00 95.06 88 TYR A C 1
ATOM 711 O O . TYR A 1 88 ? -6.088 13.887 20.811 1.00 95.06 88 TYR A O 1
ATOM 719 N N . CYS A 1 89 ? -6.502 11.863 19.962 1.00 95.12 89 CYS A N 1
ATOM 720 C CA . CYS A 1 89 ? -5.137 11.669 19.471 1.00 95.12 89 CYS A CA 1
ATOM 721 C C . CYS A 1 89 ? -4.727 12.734 18.442 1.00 95.12 89 CYS A C 1
ATOM 723 O O . CYS A 1 89 ? -3.614 13.251 18.509 1.00 95.12 89 CYS A O 1
ATOM 725 N N . LYS A 1 90 ? -5.629 13.116 17.528 1.00 94.75 90 LYS A N 1
ATOM 726 C CA . LYS A 1 90 ? -5.373 14.196 16.560 1.00 94.75 90 LYS A CA 1
ATOM 727 C C . LYS A 1 90 ? -5.176 15.553 17.229 1.00 94.75 90 LYS A C 1
ATOM 729 O O . LYS A 1 90 ? -4.326 16.313 16.780 1.00 94.75 90 LYS A O 1
ATOM 734 N N . GLU A 1 91 ? -5.960 15.867 18.254 1.00 95.38 91 GLU A N 1
ATOM 735 C CA . GLU A 1 91 ? -5.839 17.121 19.005 1.00 95.38 91 GLU A CA 1
ATOM 736 C C . GLU A 1 91 ? -4.494 17.186 19.731 1.00 95.38 91 GLU A C 1
ATOM 738 O O . GLU A 1 91 ? -3.728 18.121 19.511 1.00 95.38 91 GLU A O 1
ATOM 743 N N . LYS A 1 92 ? -4.129 16.134 20.474 1.00 95.12 92 LYS A N 1
ATOM 744 C CA . LYS A 1 92 ? -2.841 16.076 21.183 1.00 95.12 92 LYS A CA 1
ATOM 745 C C . LYS A 1 92 ? -1.630 16.038 20.260 1.00 95.12 92 LYS A C 1
ATOM 747 O O . LYS A 1 92 ? -0.625 16.674 20.556 1.00 95.12 92 LYS A O 1
ATOM 752 N N . ALA A 1 93 ? -1.718 15.362 19.115 1.00 94.19 93 ALA A N 1
ATOM 753 C CA . ALA A 1 93 ? -0.644 15.390 18.123 1.00 94.19 93 ALA A CA 1
ATOM 754 C C . ALA A 1 93 ? -0.406 16.805 17.566 1.00 94.19 93 ALA A C 1
ATOM 756 O O . ALA A 1 93 ? 0.742 17.177 17.330 1.00 94.19 93 ALA A O 1
ATOM 757 N N . LYS A 1 94 ? -1.473 17.600 17.392 1.00 94.06 94 LYS A N 1
ATOM 758 C CA . LYS A 1 94 ? -1.367 19.007 16.979 1.00 94.06 94 LYS A CA 1
ATOM 759 C C . LYS A 1 94 ? -0.796 19.892 18.081 1.00 94.06 94 LYS A C 1
ATOM 761 O O . LYS A 1 94 ? 0.078 20.693 17.786 1.00 94.06 94 LYS A O 1
ATOM 766 N N . GLU A 1 95 ? -1.256 19.740 19.323 1.00 94.44 95 GLU A N 1
ATOM 767 C CA . GLU A 1 95 ? -0.724 20.493 20.473 1.00 94.44 95 GLU A CA 1
ATOM 768 C C . GLU A 1 95 ? 0.788 20.274 20.651 1.00 94.44 95 GLU A C 1
ATOM 770 O O . GLU A 1 95 ? 1.521 21.216 20.932 1.00 94.44 95 GLU A O 1
ATOM 775 N N . LEU A 1 96 ? 1.261 19.047 20.418 1.00 93.12 96 LEU A N 1
ATOM 776 C CA . LEU A 1 96 ? 2.677 18.671 20.487 1.00 93.12 96 LEU A CA 1
ATOM 777 C C . LEU A 1 96 ? 3.468 18.979 19.199 1.00 93.12 96 LEU A C 1
ATOM 779 O O . LEU A 1 96 ? 4.628 18.587 19.089 1.00 93.12 96 LEU A O 1
ATOM 783 N N . ASN A 1 97 ? 2.861 19.649 18.210 1.00 92.56 97 ASN A N 1
ATOM 784 C CA . ASN A 1 97 ? 3.472 19.988 16.917 1.00 92.56 97 ASN A CA 1
ATOM 785 C C . ASN A 1 97 ? 4.106 18.790 16.180 1.00 92.56 97 ASN A C 1
ATOM 787 O O . ASN A 1 97 ? 5.134 18.915 15.512 1.00 92.56 97 ASN A O 1
ATOM 791 N N . LEU A 1 98 ? 3.484 17.612 16.273 1.00 92.62 98 LEU A N 1
ATOM 792 C CA . LEU A 1 98 ? 3.980 16.406 15.619 1.00 92.62 98 LEU A CA 1
ATOM 793 C C . LEU A 1 98 ? 3.545 16.371 14.150 1.00 92.62 98 LEU A C 1
ATOM 795 O O . LEU A 1 98 ? 2.355 16.397 13.833 1.00 92.62 98 LEU A O 1
ATOM 799 N N . THR A 1 99 ? 4.512 16.239 13.240 1.00 91.31 99 THR A N 1
ATOM 800 C CA . THR A 1 99 ? 4.298 16.164 11.785 1.00 91.31 99 THR A CA 1
ATOM 801 C C . THR A 1 99 ? 3.789 14.784 11.352 1.00 91.31 99 THR A C 1
ATOM 803 O O . THR A 1 99 ? 4.466 14.014 10.672 1.00 91.31 99 THR A O 1
ATOM 806 N N . MET A 1 100 ? 2.563 14.451 11.760 1.00 92.25 100 MET A N 1
ATOM 807 C CA . MET A 1 100 ? 1.912 13.181 11.442 1.00 92.25 100 MET A CA 1
ATOM 808 C C . MET A 1 100 ? 0.418 13.331 11.141 1.00 92.25 100 MET A C 1
ATOM 810 O O . MET A 1 100 ? -0.270 14.211 11.656 1.00 92.25 100 MET A O 1
ATOM 814 N N . LYS A 1 101 ? -0.114 12.402 10.346 1.00 90.38 101 LYS A N 1
ATOM 815 C CA . LYS A 1 101 ? -1.542 12.268 10.052 1.00 90.38 101 LYS A CA 1
ATOM 816 C C . LYS A 1 101 ? -2.069 10.973 10.661 1.00 90.38 101 LYS A C 1
ATOM 818 O O . LYS A 1 101 ? -1.720 9.889 10.205 1.00 90.38 101 LYS A O 1
ATOM 823 N N . ILE A 1 102 ? -2.943 11.081 11.661 1.00 91.81 102 ILE A N 1
ATOM 824 C CA . ILE A 1 102 ? -3.624 9.916 12.246 1.00 91.81 102 ILE A CA 1
ATOM 825 C C . ILE A 1 102 ? -4.666 9.385 11.255 1.00 91.81 102 ILE A C 1
ATOM 827 O O . ILE A 1 102 ? -5.630 10.091 10.922 1.00 91.81 102 ILE A O 1
ATOM 831 N N . VAL A 1 103 ? -4.471 8.146 10.804 1.00 88.44 103 VAL A N 1
ATOM 832 C CA . VAL A 1 103 ? -5.297 7.486 9.787 1.00 88.44 103 VAL A CA 1
ATOM 833 C C . VAL A 1 103 ? -6.463 6.768 10.433 1.00 88.44 103 VAL A C 1
ATOM 835 O O . VAL A 1 103 ? -7.600 7.054 10.064 1.00 88.44 103 VAL A O 1
ATOM 838 N N . ASP A 1 104 ? -6.219 5.897 11.415 1.00 87.69 104 ASP A N 1
ATOM 839 C CA . ASP A 1 104 ? -7.277 5.154 12.102 1.00 87.69 104 ASP A CA 1
ATOM 840 C C . ASP A 1 104 ? -6.878 4.591 13.474 1.00 87.69 104 ASP A C 1
ATOM 842 O O . ASP A 1 104 ? -5.695 4.563 13.817 1.00 87.69 104 ASP A O 1
ATOM 846 N N . THR A 1 105 ? -7.869 4.148 14.253 1.00 89.50 105 THR A N 1
ATOM 847 C CA . THR A 1 105 ? -7.683 3.631 15.619 1.00 89.50 105 THR A CA 1
ATOM 848 C C . THR A 1 105 ? -8.373 2.284 15.801 1.00 89.50 105 THR A C 1
ATOM 850 O O . THR A 1 105 ? -9.533 2.107 15.427 1.00 89.50 105 THR A O 1
ATOM 853 N N . PHE A 1 106 ? -7.677 1.349 16.442 1.00 85.50 106 PHE A N 1
ATOM 854 C CA . PHE A 1 106 ? -8.153 -0.006 16.687 1.00 85.50 106 PHE A CA 1
ATOM 855 C C . PHE A 1 106 ? -8.007 -0.364 18.154 1.00 85.50 106 PHE A C 1
ATOM 857 O O . PHE A 1 106 ? -7.028 0.002 18.800 1.00 85.50 106 PHE A O 1
ATOM 864 N N . PHE A 1 107 ? -8.993 -1.084 18.669 1.00 84.81 107 PHE A N 1
ATOM 865 C CA . PHE A 1 107 ? -8.961 -1.642 20.010 1.00 84.81 107 PHE A CA 1
ATOM 866 C C . PHE A 1 107 ? -8.691 -3.134 19.891 1.00 84.81 107 PHE A C 1
ATOM 868 O O . PHE A 1 107 ? -9.262 -3.791 19.017 1.00 84.81 107 PHE A O 1
ATOM 875 N N . SER A 1 108 ? -7.833 -3.660 20.762 1.00 82.19 108 SER A N 1
ATOM 876 C CA . SER A 1 108 ? -7.704 -5.105 20.924 1.00 82.19 108 SER A CA 1
ATOM 877 C C . SER A 1 108 ? -9.029 -5.695 21.409 1.00 82.19 108 SER A C 1
ATOM 879 O O . SER A 1 108 ? -9.840 -5.009 22.044 1.00 82.19 108 SER A O 1
ATOM 881 N N . PHE A 1 109 ? -9.260 -6.977 21.125 1.00 76.06 109 PHE A N 1
ATOM 882 C CA . PHE A 1 109 ? -10.508 -7.636 21.515 1.00 76.06 109 PHE A CA 1
ATOM 883 C C . PHE A 1 109 ? -10.669 -7.683 23.043 1.00 76.06 109 PHE A C 1
ATOM 885 O O . PHE A 1 109 ? -11.752 -7.437 23.566 1.00 76.06 109 PHE A O 1
ATOM 892 N N . ASP A 1 110 ? -9.569 -7.889 23.770 1.00 76.19 110 ASP A N 1
ATOM 893 C CA . ASP A 1 110 ? -9.523 -7.829 25.237 1.00 76.19 110 ASP A CA 1
ATOM 894 C C . ASP A 1 110 ? -9.559 -6.398 25.820 1.00 76.19 110 ASP A C 1
ATOM 896 O O . ASP A 1 110 ? -9.516 -6.223 27.038 1.00 76.19 110 ASP A O 1
ATOM 900 N N . ARG A 1 111 ? -9.639 -5.369 24.962 1.00 80.75 111 ARG A N 1
ATOM 901 C CA . ARG A 1 111 ? -9.666 -3.934 25.296 1.00 80.75 111 ARG A CA 1
ATOM 902 C C . ARG A 1 111 ? -8.471 -3.422 26.107 1.00 80.75 111 ARG A C 1
ATOM 904 O O . ARG A 1 111 ? -8.543 -2.302 26.620 1.00 80.75 111 ARG A O 1
ATOM 911 N N . ARG A 1 112 ? -7.378 -4.184 26.203 1.00 83.50 112 ARG A N 1
ATOM 912 C CA . ARG A 1 112 ? -6.156 -3.801 26.935 1.00 83.50 112 ARG A CA 1
ATOM 913 C C . ARG A 1 112 ? -5.249 -2.866 26.143 1.00 83.50 112 ARG A C 1
ATOM 915 O O . ARG A 1 112 ? -4.575 -2.020 26.735 1.00 83.50 112 ARG A O 1
ATOM 922 N N . HIS A 1 113 ? -5.253 -2.997 24.819 1.00 85.94 113 HIS A N 1
ATOM 923 C CA . HIS A 1 113 ? -4.368 -2.264 23.925 1.00 85.94 113 HIS A CA 1
ATOM 924 C C . HIS A 1 113 ? -5.166 -1.410 22.933 1.00 85.94 113 HIS A C 1
ATOM 926 O O . HIS A 1 113 ? -6.204 -1.826 22.411 1.00 85.94 113 HIS A O 1
ATOM 932 N N . ILE A 1 114 ? -4.667 -0.202 22.664 1.00 90.38 114 ILE A N 1
ATOM 933 C CA . ILE A 1 114 ? -5.164 0.678 21.602 1.00 90.38 114 ILE A CA 1
ATOM 934 C C . ILE A 1 114 ? -4.045 0.884 20.590 1.00 90.38 114 ILE A C 1
ATOM 936 O O . ILE A 1 114 ? -2.941 1.298 20.946 1.00 90.38 114 ILE A O 1
ATOM 940 N N . ILE A 1 115 ? -4.344 0.632 19.321 1.00 90.44 115 ILE A N 1
ATOM 941 C CA . ILE A 1 115 ? -3.422 0.825 18.209 1.00 90.44 115 ILE A CA 1
ATOM 942 C C . ILE A 1 115 ? -3.867 2.048 17.419 1.00 90.44 115 ILE A C 1
ATOM 944 O O . ILE A 1 115 ? -4.951 2.067 16.837 1.00 90.44 115 ILE A O 1
ATOM 948 N N . PHE A 1 116 ? -3.011 3.062 17.364 1.00 92.12 116 PHE A N 1
ATOM 949 C CA . PHE A 1 116 ? -3.180 4.213 16.487 1.00 92.12 116 PHE A CA 1
ATOM 950 C C . PHE A 1 116 ? -2.312 4.035 15.251 1.00 92.12 116 PHE A C 1
ATOM 952 O O . PHE A 1 116 ? -1.093 3.895 15.345 1.00 92.12 116 PHE A O 1
ATOM 959 N N . THR A 1 117 ? -2.941 4.071 14.083 1.00 90.62 117 THR A N 1
ATOM 960 C CA . THR A 1 117 ? -2.244 4.064 12.799 1.00 90.62 117 THR A CA 1
ATOM 961 C C . THR A 1 117 ? -2.034 5.491 12.315 1.00 90.62 117 THR A C 1
ATOM 963 O O . THR A 1 117 ? -2.953 6.316 12.348 1.00 90.62 117 THR A O 1
ATOM 966 N N . PHE A 1 118 ? -0.823 5.803 11.867 1.00 91.38 118 PHE A N 1
ATOM 967 C CA . PHE A 1 118 ? -0.477 7.137 11.391 1.00 91.38 118 PHE A CA 1
ATOM 968 C C . PHE A 1 118 ? 0.453 7.093 10.182 1.00 91.38 118 PHE A C 1
ATOM 970 O O . PHE A 1 118 ? 1.146 6.107 9.935 1.00 91.38 118 PHE A O 1
ATOM 977 N N . ILE A 1 119 ? 0.472 8.191 9.435 1.00 89.06 119 ILE A N 1
ATOM 978 C CA . ILE A 1 119 ? 1.425 8.446 8.358 1.00 89.06 119 ILE A CA 1
ATOM 979 C C . ILE A 1 119 ? 2.291 9.630 8.759 1.00 89.06 119 ILE A C 1
ATOM 981 O O . ILE A 1 119 ? 1.794 10.613 9.307 1.00 89.06 119 ILE A O 1
ATOM 985 N N . ALA A 1 120 ? 3.576 9.534 8.451 1.00 89.50 120 ALA A N 1
ATOM 986 C CA . ALA A 1 120 ? 4.522 10.634 8.529 1.00 89.50 120 ALA A CA 1
ATOM 987 C C . ALA A 1 120 ? 5.554 10.485 7.405 1.00 89.50 120 ALA A C 1
ATOM 989 O O . ALA A 1 120 ? 5.904 9.356 7.042 1.00 89.50 120 ALA A O 1
ATOM 990 N N . ASP A 1 121 ? 6.022 11.612 6.868 1.00 81.69 121 ASP A N 1
ATOM 991 C CA . ASP A 1 121 ? 7.053 11.640 5.822 1.00 81.69 121 ASP A CA 1
ATOM 992 C C . ASP A 1 121 ? 8.459 11.427 6.394 1.00 81.69 121 ASP A C 1
ATOM 994 O O . ASP A 1 121 ? 9.321 10.836 5.744 1.00 81.69 121 ASP A O 1
ATOM 998 N N . SER A 1 122 ? 8.679 11.867 7.633 1.00 86.00 122 SER A N 1
ATOM 999 C CA . SER A 1 122 ? 9.928 11.713 8.372 1.00 86.00 122 SER A CA 1
ATOM 1000 C C . SER A 1 122 ? 9.715 10.929 9.668 1.00 86.00 122 SER A C 1
ATOM 1002 O O . SER A 1 122 ? 8.594 10.582 10.050 1.00 86.00 122 SER A O 1
ATOM 1004 N N . ARG A 1 123 ? 10.817 10.597 10.347 1.00 87.19 123 ARG A N 1
ATOM 1005 C CA . ARG A 1 123 ? 10.764 9.970 11.668 1.00 87.19 123 ARG A CA 1
ATOM 1006 C C . ARG A 1 123 ? 10.173 10.964 12.668 1.00 87.19 123 ARG A C 1
ATOM 1008 O O . ARG A 1 123 ? 10.717 12.050 12.836 1.00 87.19 123 ARG A O 1
ATOM 1015 N N . VAL A 1 124 ? 9.110 10.559 13.357 1.00 90.19 124 VAL A N 1
ATOM 1016 C CA . VAL A 1 124 ? 8.450 11.373 14.385 1.00 90.19 124 VAL A CA 1
ATOM 1017 C C . VAL A 1 124 ? 8.734 10.786 15.761 1.00 90.19 124 VAL A C 1
ATOM 1019 O O . VAL A 1 124 ? 8.557 9.583 15.962 1.00 90.19 124 VAL A O 1
ATOM 1022 N N . ASP A 1 125 ? 9.163 11.620 16.709 1.00 92.56 125 ASP A N 1
ATOM 1023 C CA . ASP A 1 125 ? 9.229 11.230 18.117 1.00 92.56 125 ASP A CA 1
ATOM 1024 C C . ASP A 1 125 ? 7.859 11.443 18.769 1.00 92.56 125 ASP A C 1
ATOM 1026 O O . ASP A 1 125 ? 7.408 12.565 18.965 1.00 92.56 125 ASP A O 1
ATOM 1030 N N . PHE A 1 126 ? 7.172 10.345 19.072 1.00 93.56 126 PHE A N 1
ATOM 1031 C CA . PHE A 1 126 ? 5.830 10.343 19.654 1.00 93.56 126 PHE A CA 1
ATOM 1032 C C . PHE A 1 126 ? 5.813 9.894 21.121 1.00 93.56 126 PHE A C 1
ATOM 1034 O O . PHE A 1 126 ? 4.750 9.562 21.646 1.00 93.56 126 PHE A O 1
ATOM 1041 N N . ARG A 1 127 ? 6.965 9.846 21.806 1.00 93.69 127 ARG A N 1
ATOM 1042 C CA . ARG A 1 127 ? 7.043 9.371 23.202 1.00 93.69 127 ARG A CA 1
ATOM 1043 C C . ARG A 1 127 ? 6.153 10.173 24.145 1.00 93.69 127 ARG A C 1
ATOM 1045 O O . ARG A 1 127 ? 5.480 9.591 24.993 1.00 93.69 127 ARG A O 1
ATOM 1052 N N . GLU A 1 128 ? 6.131 11.491 23.989 1.00 93.50 128 GLU A N 1
ATOM 1053 C CA . GLU A 1 128 ? 5.286 12.372 24.796 1.00 93.50 128 GLU A CA 1
ATOM 1054 C C . GLU A 1 128 ? 3.798 12.157 24.502 1.00 93.50 128 GLU A C 1
ATOM 1056 O O . GLU A 1 128 ? 3.008 11.974 25.428 1.00 93.50 128 GLU A O 1
ATOM 1061 N N . LEU A 1 129 ? 3.430 12.040 23.222 1.00 94.88 129 LEU A N 1
ATOM 1062 C CA . LEU A 1 129 ? 2.063 11.715 22.813 1.00 94.88 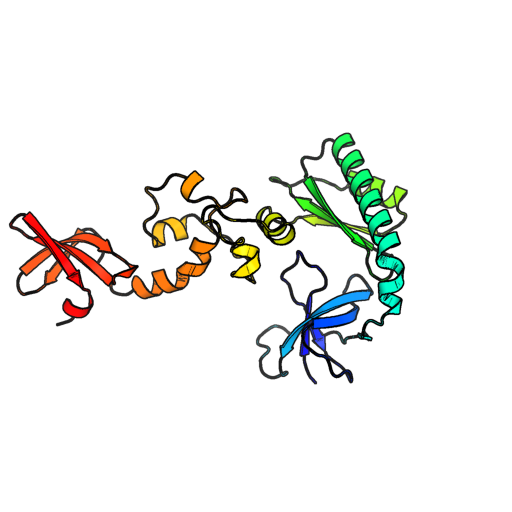129 LEU A CA 1
ATOM 1063 C C . LEU A 1 129 ? 1.595 10.392 23.437 1.00 94.88 129 LEU A C 1
ATOM 1065 O O . LEU A 1 129 ? 0.495 10.322 23.979 1.00 94.88 129 LEU A O 1
ATOM 1069 N N . VAL A 1 130 ? 2.437 9.354 23.419 1.00 94.38 130 VAL A N 1
ATOM 1070 C CA . VAL A 1 130 ? 2.127 8.057 24.043 1.00 94.38 130 VAL A CA 1
ATOM 1071 C C . VAL A 1 130 ? 1.867 8.207 25.540 1.00 94.38 130 VAL A C 1
ATOM 1073 O O . VAL A 1 130 ? 0.910 7.613 26.032 1.00 94.38 130 VAL A O 1
ATOM 1076 N N . ARG A 1 131 ? 2.649 9.019 26.264 1.00 94.19 131 ARG A N 1
ATOM 1077 C CA . ARG A 1 131 ? 2.409 9.282 27.694 1.00 94.19 131 ARG A CA 1
ATOM 1078 C C . ARG A 1 131 ? 1.048 9.935 27.918 1.00 94.19 131 ARG A C 1
ATOM 1080 O O . ARG A 1 131 ? 0.265 9.422 28.710 1.00 94.19 131 ARG A O 1
ATOM 1087 N N . VAL A 1 132 ? 0.731 10.995 27.172 1.00 94.00 132 VAL A N 1
ATOM 1088 C CA . VAL A 1 132 ? -0.552 11.713 27.288 1.00 94.00 132 VAL A CA 1
ATOM 1089 C C . VAL A 1 132 ? -1.740 10.791 26.994 1.00 94.00 132 VAL A C 1
ATOM 1091 O O . VAL A 1 132 ? -2.732 10.793 27.723 1.00 94.00 132 VAL A O 1
ATOM 1094 N N . LEU A 1 133 ? -1.639 9.970 25.946 1.00 94.12 133 LEU A N 1
ATOM 1095 C CA . LEU A 1 133 ? -2.679 9.005 25.584 1.00 94.12 133 LEU A CA 1
ATOM 1096 C C . LEU A 1 133 ? -2.824 7.898 26.636 1.00 94.12 133 LEU A C 1
ATOM 1098 O O . LEU A 1 133 ? -3.945 7.528 26.973 1.00 94.12 133 LEU A O 1
ATOM 1102 N N . THR A 1 134 ? -1.713 7.396 27.178 1.00 92.94 134 THR A N 1
ATOM 1103 C CA . THR A 1 134 ? -1.725 6.348 28.212 1.00 92.94 134 THR A CA 1
ATOM 1104 C C . THR A 1 134 ? -2.395 6.850 29.489 1.00 92.94 134 THR A C 1
ATOM 1106 O O . THR A 1 134 ? -3.233 6.145 30.045 1.00 92.94 134 THR A O 1
ATOM 1109 N N . THR A 1 135 ? -2.107 8.085 29.912 1.00 93.44 135 THR A N 1
ATOM 1110 C CA . THR A 1 135 ? -2.759 8.712 31.074 1.00 93.44 135 THR A CA 1
ATOM 1111 C C . THR A 1 135 ? -4.263 8.885 30.863 1.00 93.44 135 THR A C 1
ATOM 1113 O O . THR A 1 135 ? -5.038 8.622 31.777 1.00 93.44 135 THR A O 1
ATOM 1116 N N . ASN A 1 136 ? -4.691 9.283 29.660 1.00 92.44 136 ASN A N 1
ATOM 1117 C CA . ASN A 1 136 ? -6.107 9.504 29.357 1.00 92.44 136 ASN A CA 1
ATOM 1118 C C . ASN A 1 136 ? -6.912 8.199 29.244 1.00 92.44 136 ASN A C 1
ATOM 1120 O O . ASN A 1 136 ? -8.010 8.099 29.781 1.00 92.44 136 ASN A O 1
ATOM 1124 N N . PHE A 1 137 ? -6.390 7.202 28.526 1.00 90.75 137 PHE A N 1
ATOM 1125 C CA . PHE A 1 137 ? -7.128 5.965 28.249 1.00 90.75 137 PHE A CA 1
ATOM 1126 C C . PHE A 1 137 ? -6.884 4.852 29.268 1.00 90.75 137 PHE A C 1
ATOM 1128 O O . PHE A 1 137 ? -7.602 3.855 29.222 1.00 90.75 137 PHE A O 1
ATOM 1135 N N . GLN A 1 138 ? -5.872 4.988 30.135 1.00 90.94 138 GLN A N 1
ATOM 1136 C CA . GLN A 1 138 ? -5.445 3.965 31.103 1.00 90.94 138 GLN A CA 1
ATOM 1137 C C . GLN A 1 138 ? -5.230 2.584 30.457 1.00 90.94 138 GLN A C 1
ATOM 1139 O O . GLN A 1 138 ? -5.498 1.536 31.041 1.00 90.94 138 GLN A O 1
ATOM 1144 N N . LYS A 1 139 ? -4.764 2.593 29.206 1.00 88.81 139 LYS A N 1
ATOM 1145 C CA . LYS A 1 139 ? -4.554 1.421 28.352 1.00 88.81 139 LYS A CA 1
ATOM 1146 C C . LYS A 1 139 ? -3.184 1.505 27.708 1.00 88.81 139 LYS A C 1
ATOM 1148 O O . LYS A 1 139 ? -2.629 2.590 27.544 1.00 88.81 139 LYS A O 1
ATOM 1153 N N . SER A 1 140 ? -2.654 0.357 27.308 1.00 89.06 140 SER A N 1
ATOM 1154 C CA . SER A 1 140 ? -1.387 0.301 26.588 1.00 89.06 140 SER A CA 1
ATOM 1155 C C . SER A 1 140 ? -1.574 0.845 25.170 1.00 89.06 140 SER A C 1
ATOM 1157 O O . SER A 1 140 ? -2.443 0.391 24.423 1.00 89.06 140 SER A O 1
ATOM 1159 N N . ILE A 1 141 ? -0.773 1.846 24.809 1.00 92.94 141 ILE A N 1
ATOM 1160 C CA . ILE A 1 141 ? -0.874 2.540 23.525 1.00 92.94 141 ILE A CA 1
ATOM 1161 C C . ILE A 1 141 ? 0.232 2.065 22.592 1.00 92.94 141 ILE A C 1
ATOM 1163 O O . ILE A 1 141 ? 1.415 2.126 22.926 1.00 92.94 141 ILE A O 1
ATOM 1167 N N . ARG A 1 142 ? -0.149 1.655 21.383 1.00 90.06 142 ARG A N 1
ATOM 1168 C CA . ARG A 1 142 ? 0.774 1.322 20.300 1.00 90.06 142 ARG A CA 1
ATOM 1169 C C . ARG A 1 142 ? 0.582 2.291 19.142 1.00 90.06 142 ARG A C 1
ATOM 1171 O O . ARG A 1 142 ? -0.519 2.455 18.627 1.00 90.06 142 ARG A O 1
ATOM 1178 N N . MET A 1 143 ? 1.677 2.898 18.705 1.00 91.50 143 MET A N 1
ATOM 1179 C CA . MET A 1 143 ? 1.711 3.750 17.520 1.00 91.50 143 MET A CA 1
ATOM 1180 C C . MET A 1 143 ? 2.263 2.932 16.353 1.00 91.50 143 MET A C 1
ATOM 1182 O O . MET A 1 143 ? 3.373 2.409 16.433 1.00 91.50 143 MET A O 1
ATOM 1186 N N . GLN A 1 144 ? 1.493 2.807 15.277 1.00 88.50 144 GLN A N 1
ATOM 1187 C CA . GLN A 1 144 ? 1.868 2.058 14.084 1.00 88.50 144 GLN A CA 1
ATOM 1188 C C . GLN A 1 144 ? 1.964 3.005 12.888 1.00 88.50 144 GLN A C 1
ATOM 1190 O O . GLN A 1 144 ? 0.964 3.565 12.443 1.00 88.50 144 GLN A O 1
ATOM 1195 N N . GLN A 1 145 ? 3.166 3.158 12.338 1.00 87.75 145 GLN A N 1
ATOM 1196 C CA . GLN A 1 145 ? 3.337 3.883 11.085 1.00 87.75 145 GLN A CA 1
ATOM 1197 C C . GLN A 1 145 ? 2.892 2.992 9.920 1.00 87.75 145 GLN A C 1
ATOM 1199 O O . GLN A 1 145 ? 3.284 1.823 9.844 1.00 87.75 145 GLN A O 1
ATOM 1204 N N . ILE A 1 146 ? 2.084 3.544 9.020 1.00 85.94 146 ILE A N 1
ATOM 1205 C CA . ILE A 1 146 ? 1.689 2.907 7.760 1.00 85.94 146 ILE A CA 1
ATOM 1206 C C . ILE A 1 146 ? 2.176 3.747 6.576 1.00 85.94 146 ILE A C 1
ATOM 1208 O O . ILE A 1 146 ? 2.439 4.944 6.710 1.00 85.94 146 ILE A O 1
ATOM 1212 N N . GLY A 1 147 ? 2.339 3.132 5.405 1.00 84.31 147 GLY A N 1
ATOM 1213 C CA . GLY A 1 147 ? 2.693 3.864 4.196 1.00 84.31 147 GLY A CA 1
ATOM 1214 C C . GLY A 1 147 ? 1.501 4.638 3.628 1.00 84.31 147 GLY A C 1
ATOM 1215 O O . GLY A 1 147 ? 0.354 4.215 3.739 1.00 84.31 147 GLY A O 1
ATOM 1216 N N . ILE A 1 148 ? 1.774 5.727 2.902 1.00 83.56 148 ILE A N 1
ATOM 1217 C CA . ILE A 1 148 ? 0.749 6.498 2.163 1.00 83.56 148 ILE A CA 1
ATOM 1218 C C . ILE A 1 148 ? -0.046 5.590 1.199 1.00 83.56 148 ILE A C 1
ATOM 1220 O O . ILE A 1 148 ? -1.242 5.767 0.970 1.00 83.56 148 ILE A O 1
ATOM 1224 N N . ARG A 1 149 ? 0.612 4.562 0.644 1.00 86.31 149 ARG A N 1
ATOM 1225 C CA . ARG A 1 149 ? -0.037 3.575 -0.229 1.00 86.31 149 ARG A CA 1
ATOM 1226 C C . ARG A 1 149 ? -0.982 2.638 0.534 1.00 86.31 149 ARG A C 1
ATOM 1228 O O . ARG A 1 149 ? -1.994 2.239 -0.038 1.00 86.31 149 ARG A O 1
ATOM 1235 N N . ASP A 1 150 ? -0.668 2.301 1.784 1.00 82.44 150 ASP A N 1
ATOM 1236 C CA . ASP A 1 150 ? -1.530 1.478 2.637 1.00 82.44 150 ASP A CA 1
ATOM 1237 C C . ASP A 1 150 ? -2.802 2.247 3.017 1.00 82.44 150 ASP A C 1
ATOM 1239 O O . ASP A 1 150 ? -3.895 1.694 2.934 1.00 82.44 150 ASP A O 1
ATOM 1243 N N . GLU A 1 151 ? -2.700 3.552 3.300 1.00 82.00 151 GLU A N 1
ATOM 1244 C CA . GLU A 1 151 ? -3.884 4.412 3.469 1.00 82.00 151 GLU A CA 1
ATOM 1245 C C . GLU A 1 151 ? -4.752 4.421 2.205 1.00 82.00 151 GLU A C 1
ATOM 1247 O O . GLU A 1 151 ? -5.957 4.185 2.288 1.00 82.00 151 GLU A O 1
ATOM 1252 N N . ALA A 1 152 ? -4.151 4.616 1.027 1.00 84.88 152 ALA A N 1
ATOM 1253 C CA . ALA A 1 152 ? -4.893 4.587 -0.233 1.00 84.88 152 ALA A CA 1
ATOM 1254 C C . ALA A 1 152 ? -5.578 3.228 -0.478 1.00 84.88 152 ALA A C 1
ATOM 1256 O O . ALA A 1 152 ? -6.672 3.175 -1.036 1.00 84.88 152 ALA A O 1
ATOM 1257 N N . LYS A 1 153 ? -4.970 2.120 -0.034 1.00 83.12 153 LYS A N 1
ATOM 1258 C CA . LYS A 1 153 ? -5.576 0.783 -0.099 1.00 83.12 153 LYS A CA 1
ATOM 1259 C C . LYS A 1 153 ? -6.810 0.675 0.803 1.00 83.12 153 LYS A C 1
ATOM 1261 O O . LYS A 1 153 ? -7.841 0.176 0.348 1.00 83.12 153 LYS A O 1
ATOM 1266 N N . VAL A 1 154 ? -6.709 1.152 2.046 1.00 79.56 154 VAL A N 1
ATOM 1267 C CA . VAL A 1 154 ? -7.790 1.103 3.045 1.00 79.56 154 VAL A CA 1
ATOM 1268 C C . VAL A 1 154 ? -8.965 1.987 2.628 1.00 79.56 154 VAL A C 1
ATOM 1270 O O . VAL A 1 154 ? -10.095 1.506 2.556 1.00 79.56 154 VAL A O 1
ATOM 1273 N N . ILE A 1 155 ? -8.700 3.252 2.289 1.00 82.94 155 ILE A N 1
ATOM 1274 C CA . ILE A 1 155 ? -9.731 4.195 1.828 1.00 82.94 155 ILE A CA 1
ATOM 1275 C C . ILE A 1 155 ? -10.344 3.700 0.512 1.00 82.94 155 ILE A C 1
ATOM 1277 O O . ILE A 1 155 ? -11.560 3.738 0.330 1.00 82.94 155 ILE A O 1
ATOM 1281 N N . GLY A 1 156 ? -9.515 3.159 -0.382 1.00 83.12 156 GLY A N 1
ATOM 1282 C CA . GLY A 1 156 ? -9.917 2.833 -1.742 1.00 83.12 156 GLY A CA 1
ATOM 1283 C C . GLY A 1 156 ? -10.045 4.079 -2.614 1.00 83.12 156 GLY A C 1
ATOM 1284 O O . GLY A 1 156 ? -9.626 5.175 -2.247 1.00 83.12 156 GLY A O 1
ATOM 1285 N N . GLY A 1 157 ? -10.592 3.892 -3.811 1.00 87.88 157 GLY A N 1
ATOM 1286 C CA . GLY A 1 157 ? -10.773 4.965 -4.780 1.00 87.88 157 GLY A CA 1
ATOM 1287 C C . GLY A 1 157 ? -10.561 4.494 -6.209 1.00 87.88 157 GLY A C 1
ATOM 1288 O O . GLY A 1 157 ? -10.488 3.294 -6.492 1.00 87.88 157 GLY A O 1
ATOM 1289 N N . VAL A 1 158 ? -10.432 5.468 -7.104 1.00 90.94 158 VAL A N 1
ATOM 1290 C CA . VAL A 1 158 ? -10.280 5.256 -8.542 1.00 90.94 158 VAL A CA 1
ATOM 1291 C C . VAL A 1 158 ? -8.940 5.839 -8.986 1.00 90.94 158 VAL A C 1
ATOM 1293 O O . VAL A 1 158 ? -8.563 6.939 -8.589 1.00 90.94 158 VAL A O 1
ATOM 1296 N N . GLY A 1 159 ? -8.180 5.070 -9.762 1.00 89.06 159 GLY A N 1
ATOM 1297 C CA . GLY A 1 159 ? -6.925 5.524 -10.350 1.00 89.06 159 GLY A CA 1
ATOM 1298 C C . GLY A 1 159 ? -7.152 6.434 -11.556 1.00 89.06 159 GLY A C 1
ATOM 1299 O O . GLY A 1 159 ? -8.253 6.522 -12.092 1.00 89.06 159 GLY A O 1
ATOM 1300 N N . VAL A 1 160 ? -6.074 7.035 -12.059 1.00 86.50 160 VAL A N 1
ATOM 1301 C CA . VAL A 1 160 ? -6.102 7.884 -13.269 1.00 86.50 160 VAL A CA 1
ATOM 1302 C C . VAL A 1 160 ? -6.645 7.166 -14.513 1.00 86.50 160 VAL A C 1
ATOM 1304 O O . VAL A 1 160 ? -7.093 7.804 -15.455 1.00 86.50 160 VAL A O 1
ATOM 1307 N N . CYS A 1 161 ? -6.633 5.831 -14.513 1.00 89.69 161 CYS A N 1
ATOM 1308 C CA . CYS A 1 161 ? -7.192 4.991 -15.569 1.00 89.69 161 CYS A CA 1
ATOM 1309 C C . CYS A 1 161 ? -8.707 4.734 -15.441 1.00 89.69 161 CYS A C 1
ATOM 1311 O O . CYS A 1 161 ? -9.243 3.926 -16.196 1.00 89.69 161 CYS A O 1
ATOM 1313 N N . GLY A 1 162 ? -9.393 5.336 -14.462 1.00 90.31 162 GLY A N 1
ATOM 1314 C CA . GLY A 1 162 ? -10.829 5.141 -14.229 1.00 90.31 162 GLY A CA 1
ATOM 1315 C C . GLY A 1 162 ? -11.202 3.808 -13.565 1.00 90.31 162 GLY A C 1
ATOM 1316 O O . GLY A 1 162 ? -12.380 3.523 -13.377 1.00 90.31 162 GLY A O 1
ATOM 1317 N N . ARG A 1 163 ? -10.220 2.978 -13.188 1.00 90.44 163 ARG A N 1
ATOM 1318 C CA . ARG A 1 163 ? -10.430 1.688 -12.503 1.00 90.44 163 ARG A CA 1
ATOM 1319 C C . ARG A 1 163 ? -10.144 1.794 -11.006 1.00 90.44 163 ARG A C 1
ATOM 1321 O O . ARG A 1 163 ? -9.423 2.690 -10.575 1.00 90.44 163 ARG A O 1
ATOM 1328 N N . GLU A 1 164 ? -10.654 0.845 -10.222 1.00 90.56 164 GLU A N 1
ATOM 1329 C CA . GLU A 1 164 ? -10.313 0.719 -8.797 1.00 90.56 164 GLU A CA 1
ATOM 1330 C C . GLU A 1 164 ? -8.788 0.647 -8.586 1.00 90.56 164 GLU A C 1
ATOM 1332 O O . GLU A 1 164 ? -8.056 0.079 -9.406 1.00 90.56 164 GLU A O 1
ATOM 1337 N N . LEU A 1 165 ? -8.300 1.223 -7.482 1.00 90.81 165 LEU A N 1
ATOM 1338 C CA . LEU A 1 165 ? -6.871 1.262 -7.171 1.00 90.81 165 LEU A CA 1
ATOM 1339 C C . LEU A 1 165 ? -6.225 -0.133 -7.210 1.00 90.81 165 LEU A C 1
ATOM 1341 O O . LEU A 1 165 ? -6.635 -1.073 -6.525 1.00 90.81 165 LEU A O 1
ATOM 1345 N N . CYS A 1 166 ? -5.129 -0.249 -7.962 1.00 89.50 166 CYS A N 1
ATOM 1346 C CA . CYS A 1 166 ? -4.415 -1.515 -8.141 1.00 89.50 166 CYS A CA 1
ATOM 1347 C C . CYS A 1 166 ? -3.853 -2.081 -6.825 1.00 89.50 166 CYS A C 1
ATOM 1349 O O . CYS A 1 166 ? -3.777 -3.297 -6.682 1.00 89.50 166 CYS A O 1
ATOM 1351 N N . CYS A 1 167 ? -3.502 -1.227 -5.854 1.00 85.88 167 CYS A N 1
ATOM 1352 C CA . CYS A 1 167 ? -3.063 -1.650 -4.517 1.00 85.88 167 CYS A CA 1
ATOM 1353 C C . CYS A 1 167 ? -4.163 -2.330 -3.688 1.00 85.88 167 CYS A C 1
ATOM 1355 O O . CYS A 1 167 ? -3.854 -3.025 -2.724 1.00 85.88 167 CYS A O 1
ATOM 1357 N N . ARG A 1 168 ? -5.434 -2.126 -4.046 1.00 84.19 168 ARG A N 1
ATOM 1358 C CA . ARG A 1 168 ? -6.593 -2.738 -3.394 1.00 84.19 168 ARG A CA 1
ATOM 1359 C C . ARG A 1 168 ? -7.040 -4.004 -4.112 1.00 84.19 168 ARG A C 1
ATOM 1361 O O . ARG A 1 168 ? -7.269 -5.014 -3.458 1.00 84.19 168 ARG A O 1
ATOM 1368 N N . LYS A 1 169 ? -7.118 -3.955 -5.445 1.00 84.81 169 LYS A N 1
ATOM 1369 C CA . LYS A 1 169 ? -7.680 -5.041 -6.261 1.00 84.81 169 LYS A CA 1
ATOM 1370 C C . LYS A 1 169 ? -6.663 -6.086 -6.726 1.00 84.81 169 LYS A C 1
ATOM 1372 O O . LYS A 1 169 ? -6.973 -7.270 -6.730 1.00 84.81 169 LYS A O 1
ATOM 1377 N N . VAL A 1 170 ? -5.484 -5.654 -7.174 1.00 82.38 170 VAL A N 1
ATOM 1378 C CA . VAL A 1 170 ? -4.544 -6.510 -7.924 1.00 82.38 170 VAL A CA 1
ATOM 1379 C C . VAL A 1 170 ? -3.368 -6.940 -7.054 1.00 82.38 170 VAL A C 1
ATOM 1381 O O . VAL A 1 170 ? -3.037 -8.120 -6.982 1.00 82.38 170 VAL A O 1
ATOM 1384 N N . LEU A 1 171 ? -2.732 -5.990 -6.368 1.00 79.44 171 LEU A N 1
ATOM 1385 C CA . LEU A 1 171 ? -1.567 -6.268 -5.534 1.00 79.44 171 LEU A CA 1
ATOM 1386 C C . LEU A 1 171 ? -1.999 -6.605 -4.105 1.00 79.44 171 LEU A C 1
ATOM 1388 O O . LEU A 1 171 ? -2.362 -5.720 -3.331 1.00 79.44 171 LEU A O 1
ATOM 1392 N N . LYS A 1 172 ? -1.909 -7.888 -3.737 1.00 69.19 172 LYS A N 1
ATOM 1393 C CA . LYS A 1 172 ? -2.111 -8.333 -2.348 1.00 69.19 172 LYS A CA 1
ATOM 1394 C C . LYS A 1 172 ? -0.975 -7.848 -1.442 1.00 69.19 172 LYS A C 1
ATOM 1396 O O . LYS A 1 172 ? -1.246 -7.260 -0.398 1.00 69.19 172 LYS A O 1
ATOM 1401 N N . VAL A 1 173 ? 0.271 -8.019 -1.891 1.00 73.62 173 VAL A N 1
ATOM 1402 C CA . VAL A 1 173 ? 1.486 -7.583 -1.189 1.00 73.62 173 VAL A CA 1
ATOM 1403 C C . VAL A 1 173 ? 2.061 -6.356 -1.884 1.00 73.62 173 VAL A C 1
ATOM 1405 O O . VAL A 1 173 ? 2.375 -6.381 -3.075 1.00 73.62 173 VAL A O 1
ATOM 1408 N N . LEU A 1 174 ? 2.186 -5.260 -1.138 1.00 75.12 174 LEU A N 1
ATOM 1409 C CA . LEU A 1 174 ? 2.731 -4.015 -1.660 1.00 75.12 174 LEU A CA 1
ATOM 1410 C C . LEU A 1 174 ? 4.255 -4.037 -1.570 1.00 75.12 174 LEU A C 1
ATOM 1412 O O . LEU A 1 174 ? 4.832 -4.003 -0.489 1.00 75.12 174 LEU A O 1
ATOM 1416 N N . THR A 1 175 ? 4.905 -4.067 -2.728 1.00 77.00 175 THR A N 1
ATOM 1417 C CA . THR A 1 175 ? 6.359 -3.954 -2.838 1.00 77.00 175 THR A CA 1
ATOM 1418 C C . THR A 1 175 ? 6.785 -2.498 -3.000 1.00 77.00 175 THR A C 1
ATOM 1420 O O . THR A 1 175 ? 6.027 -1.635 -3.468 1.00 77.00 175 THR A O 1
ATOM 1423 N N . ASN A 1 176 ? 8.025 -2.209 -2.603 1.00 82.06 176 ASN A N 1
ATOM 1424 C CA . ASN A 1 176 ? 8.616 -0.902 -2.842 1.00 82.06 176 ASN A CA 1
ATOM 1425 C C . ASN A 1 176 ? 8.874 -0.718 -4.347 1.00 82.06 176 ASN A C 1
ATOM 1427 O O . ASN A 1 176 ? 9.531 -1.549 -4.974 1.00 82.06 176 ASN A O 1
ATOM 1431 N N . ILE A 1 177 ? 8.348 0.368 -4.915 1.00 87.38 177 ILE A N 1
ATOM 1432 C CA . ILE A 1 177 ? 8.468 0.688 -6.341 1.00 87.38 177 ILE A CA 1
ATOM 1433 C C . ILE A 1 177 ? 9.532 1.756 -6.475 1.00 87.38 177 ILE A C 1
ATOM 1435 O O . ILE A 1 177 ? 9.352 2.870 -5.985 1.00 87.38 177 ILE A O 1
ATOM 1439 N N . ARG A 1 178 ? 10.638 1.395 -7.119 1.00 88.94 178 ARG A N 1
ATOM 1440 C CA . ARG A 1 178 ? 11.776 2.278 -7.350 1.00 88.94 178 ARG A CA 1
ATOM 1441 C C . ARG A 1 178 ? 11.804 2.714 -8.817 1.00 88.94 178 ARG A C 1
ATOM 1443 O O . ARG A 1 178 ? 11.064 2.206 -9.661 1.00 88.94 178 ARG A O 1
ATOM 1450 N N . SER A 1 179 ? 12.652 3.695 -9.108 1.00 88.75 179 SER A N 1
ATOM 1451 C CA . SER A 1 179 ? 12.831 4.250 -10.453 1.00 88.75 179 SER A CA 1
ATOM 1452 C C . SER A 1 179 ? 13.434 3.253 -11.450 1.00 88.75 179 SER A C 1
ATOM 1454 O O . SER A 1 179 ? 13.293 3.446 -12.652 1.00 88.75 179 SER A O 1
ATOM 1456 N N . ASP A 1 180 ? 14.044 2.161 -10.982 1.00 90.38 180 ASP A N 1
ATOM 1457 C CA . ASP A 1 180 ? 14.528 1.056 -11.818 1.00 90.38 180 ASP A CA 1
ATOM 1458 C C . ASP A 1 180 ? 13.415 0.435 -12.677 1.00 90.38 180 ASP A C 1
ATOM 1460 O O . ASP A 1 180 ? 13.647 0.104 -13.839 1.00 90.38 180 ASP A O 1
ATOM 1464 N N . LEU A 1 181 ? 12.190 0.333 -12.147 1.00 91.25 181 LEU A N 1
ATOM 1465 C CA . LEU A 1 181 ? 11.046 -0.203 -12.886 1.00 91.25 181 LEU A CA 1
ATOM 1466 C C . LEU A 1 181 ? 10.594 0.734 -14.008 1.00 91.25 181 LEU A C 1
ATOM 1468 O O . LEU A 1 181 ? 10.166 0.262 -15.054 1.00 91.25 181 LEU A O 1
ATOM 1472 N N . VAL A 1 182 ? 10.742 2.047 -13.825 1.00 92.56 182 VAL A N 1
ATOM 1473 C CA . VAL A 1 182 ? 10.457 3.037 -14.876 1.00 92.56 182 VAL A CA 1
ATOM 1474 C C . VAL A 1 182 ? 11.433 2.857 -16.042 1.00 92.56 182 VAL A C 1
ATOM 1476 O O . VAL A 1 182 ? 11.010 2.855 -17.199 1.00 92.56 182 VAL A O 1
ATOM 1479 N N . LYS A 1 183 ? 12.720 2.628 -15.741 1.00 89.94 183 LYS A N 1
ATOM 1480 C CA . LYS A 1 183 ? 13.754 2.351 -16.752 1.00 89.94 183 LYS A CA 1
ATOM 1481 C C . LYS A 1 183 ? 13.511 1.033 -17.477 1.00 89.94 183 LYS A C 1
ATOM 1483 O O . LYS A 1 183 ? 13.568 0.980 -18.702 1.00 89.94 183 LYS A O 1
ATOM 1488 N N . LEU A 1 184 ? 13.184 -0.024 -16.727 1.00 90.19 184 LEU A N 1
ATOM 1489 C CA . LEU A 1 184 ? 12.863 -1.342 -17.284 1.00 90.19 184 LEU A CA 1
ATOM 1490 C C . LEU A 1 184 ? 11.725 -1.266 -18.313 1.00 90.19 184 LEU A C 1
ATOM 1492 O O . LEU A 1 184 ? 11.751 -1.991 -19.302 1.00 90.19 184 LEU A O 1
ATOM 1496 N N . GLN A 1 185 ? 10.751 -0.385 -18.083 1.00 91.88 185 GLN A N 1
ATOM 1497 C CA . GLN A 1 185 ? 9.587 -0.206 -18.951 1.00 91.88 185 GLN A CA 1
ATOM 1498 C C . GLN A 1 185 ? 9.749 0.910 -19.993 1.00 91.88 185 GLN A C 1
ATOM 1500 O O . GLN A 1 185 ? 8.799 1.210 -20.709 1.00 91.88 185 GLN A O 1
ATOM 1505 N N . GLN A 1 186 ? 10.936 1.517 -20.111 1.00 89.75 186 GLN A N 1
ATOM 1506 C CA . GLN A 1 186 ? 11.232 2.583 -21.081 1.00 89.75 186 GLN A CA 1
ATOM 1507 C C . GLN A 1 186 ? 10.315 3.817 -20.934 1.00 89.75 186 GLN A C 1
ATOM 1509 O O . GLN A 1 186 ? 9.950 4.460 -21.918 1.00 89.75 186 GLN A O 1
ATOM 1514 N N . LEU A 1 187 ? 9.935 4.159 -19.696 1.00 91.12 187 LEU A N 1
ATOM 1515 C CA . LEU A 1 187 ? 9.028 5.274 -19.377 1.00 91.12 187 LEU A CA 1
ATOM 1516 C C . LEU A 1 187 ? 9.752 6.509 -18.812 1.00 91.12 187 LEU A C 1
ATOM 1518 O O . LEU A 1 187 ? 9.118 7.403 -18.258 1.00 91.12 187 LEU A O 1
ATOM 1522 N N . GLU A 1 188 ? 11.075 6.578 -18.950 1.00 88.12 188 GLU A N 1
ATOM 1523 C CA . GLU A 1 188 ? 11.927 7.647 -18.395 1.00 88.12 188 GLU A CA 1
ATOM 1524 C C . GLU A 1 188 ? 11.607 9.030 -18.974 1.00 88.12 188 GLU A C 1
ATOM 1526 O O . GLU A 1 188 ? 11.827 10.047 -18.326 1.00 88.12 188 GLU A O 1
ATOM 1531 N N . ASN A 1 189 ? 11.059 9.068 -20.189 1.00 88.19 189 ASN A N 1
ATOM 1532 C CA . ASN A 1 189 ? 10.643 10.293 -20.864 1.00 88.19 189 ASN A CA 1
ATOM 1533 C C . ASN A 1 189 ? 9.278 10.825 -20.393 1.00 88.19 189 ASN A C 1
ATOM 1535 O O . ASN A 1 189 ? 8.811 11.846 -20.901 1.00 88.19 189 ASN A O 1
ATOM 1539 N N . LYS A 1 190 ? 8.591 10.128 -19.481 1.00 88.25 190 LYS A N 1
ATOM 1540 C CA . LYS A 1 190 ? 7.309 10.573 -18.925 1.00 88.25 190 LYS A CA 1
ATOM 1541 C C . LYS A 1 190 ? 7.532 11.466 -17.709 1.00 88.25 190 LYS A C 1
ATOM 1543 O O . LYS A 1 190 ? 8.461 11.272 -16.933 1.00 88.25 190 LYS A O 1
ATOM 1548 N N . THR A 1 191 ? 6.638 12.434 -17.529 1.00 87.62 191 THR A N 1
ATOM 1549 C CA . THR A 1 191 ? 6.648 13.313 -16.355 1.00 87.62 191 THR A CA 1
ATOM 1550 C C . THR A 1 191 ? 6.296 12.544 -15.082 1.00 87.62 191 THR A C 1
ATOM 1552 O O . THR A 1 191 ? 5.558 11.556 -15.125 1.00 87.62 191 THR A O 1
ATOM 1555 N N . SER A 1 192 ? 6.785 13.030 -13.937 1.00 85.81 192 SER A N 1
ATOM 1556 C CA . SER A 1 192 ? 6.518 12.430 -12.621 1.00 85.81 192 SER A CA 1
ATOM 1557 C C . SER A 1 192 ? 5.018 12.271 -12.345 1.00 85.81 192 SER A C 1
ATOM 1559 O O . SER A 1 192 ? 4.586 11.217 -11.879 1.00 85.81 192 SER A O 1
ATOM 1561 N N . ASP A 1 193 ? 4.201 13.258 -12.727 1.00 86.81 193 ASP A N 1
ATOM 1562 C CA . ASP A 1 193 ? 2.745 13.220 -12.533 1.00 86.81 193 ASP A CA 1
ATOM 1563 C C . ASP A 1 193 ? 2.088 12.064 -13.289 1.00 86.81 193 ASP A C 1
ATOM 1565 O O . ASP A 1 193 ? 1.187 11.407 -12.776 1.00 86.81 193 ASP A O 1
ATOM 1569 N N . ARG A 1 194 ? 2.584 11.755 -14.495 1.00 88.56 194 ARG A N 1
ATOM 1570 C CA . ARG A 1 194 ? 2.087 10.632 -15.300 1.00 88.56 194 ARG A CA 1
ATOM 1571 C C . ARG A 1 194 ? 2.572 9.275 -14.814 1.00 88.56 194 ARG A C 1
ATOM 1573 O O . ARG A 1 194 ? 2.032 8.277 -15.272 1.00 88.56 194 ARG A O 1
ATOM 1580 N N . LEU A 1 195 ? 3.583 9.225 -13.949 1.00 90.56 195 LEU A N 1
ATOM 1581 C CA . LEU A 1 195 ? 4.111 7.997 -13.343 1.00 90.56 195 LEU A CA 1
ATOM 1582 C C . LEU A 1 195 ? 3.593 7.781 -11.918 1.00 90.56 195 LEU A C 1
ATOM 1584 O O . LEU A 1 195 ? 3.726 6.682 -11.369 1.00 90.56 195 LEU A O 1
ATOM 1588 N N . SER A 1 196 ? 2.995 8.812 -11.329 1.00 90.94 196 SER A N 1
ATOM 1589 C CA . SER A 1 196 ? 2.489 8.809 -9.966 1.00 90.94 196 SER A CA 1
ATOM 1590 C C . SER A 1 196 ? 1.051 8.304 -9.919 1.00 90.94 196 SER A C 1
ATOM 1592 O O . SER A 1 196 ? 0.204 8.649 -10.737 1.00 90.94 196 SER A O 1
ATOM 1594 N N . GLY A 1 197 ? 0.766 7.434 -8.954 1.00 89.62 197 GLY A N 1
ATOM 1595 C CA . GLY A 1 197 ? -0.597 7.022 -8.642 1.00 89.62 197 GLY A CA 1
ATOM 1596 C C . GLY A 1 197 ? -1.313 8.054 -7.769 1.00 89.62 197 GLY A C 1
ATOM 1597 O O . GLY A 1 197 ? -0.706 9.002 -7.283 1.00 89.62 197 GLY A O 1
ATOM 1598 N N . ALA A 1 198 ? -2.587 7.796 -7.461 1.00 87.88 198 ALA A N 1
ATOM 1599 C CA . ALA A 1 198 ? -3.402 8.653 -6.586 1.00 87.88 198 ALA A CA 1
ATOM 1600 C C . ALA A 1 198 ? -2.792 8.890 -5.185 1.00 87.88 198 ALA A C 1
ATOM 1602 O O . ALA A 1 198 ? -3.113 9.864 -4.519 1.00 87.88 198 ALA A O 1
ATOM 1603 N N . CYS A 1 199 ? -1.893 8.005 -4.744 1.00 87.12 199 CYS A N 1
ATOM 1604 C CA . CYS A 1 199 ? -1.156 8.128 -3.484 1.00 87.12 199 CYS A CA 1
ATOM 1605 C C . CYS A 1 199 ? 0.110 9.009 -3.565 1.00 87.12 199 CYS A C 1
ATOM 1607 O O . CYS A 1 199 ? 0.887 9.024 -2.615 1.00 87.12 199 CYS A O 1
ATOM 1609 N N . GLY A 1 200 ? 0.392 9.654 -4.704 1.00 86.56 200 GLY A N 1
ATOM 1610 C CA . GLY A 1 200 ? 1.588 10.486 -4.913 1.00 86.56 200 GLY A CA 1
ATOM 1611 C C . GLY A 1 200 ? 2.907 9.712 -5.058 1.00 86.56 200 GLY A C 1
ATOM 1612 O O . GLY A 1 200 ? 3.954 10.309 -5.277 1.00 86.56 200 GLY A O 1
ATOM 1613 N N . ARG A 1 201 ? 2.883 8.376 -4.954 1.00 88.69 201 ARG A N 1
ATOM 1614 C CA . ARG A 1 201 ? 4.031 7.497 -5.241 1.00 88.69 201 ARG A CA 1
ATOM 1615 C C . ARG A 1 201 ? 3.901 6.859 -6.618 1.00 88.69 201 ARG A C 1
ATOM 1617 O O . ARG A 1 201 ? 2.798 6.764 -7.153 1.00 88.69 201 ARG A O 1
ATOM 1624 N N . LEU A 1 202 ? 5.008 6.320 -7.134 1.00 91.56 202 LEU A N 1
ATOM 1625 C CA . LEU A 1 202 ? 5.044 5.565 -8.390 1.00 91.56 202 LEU A CA 1
ATOM 1626 C C . LEU A 1 202 ? 3.923 4.512 -8.482 1.00 91.56 202 LEU A C 1
ATOM 1628 O O . LEU A 1 202 ? 3.585 3.841 -7.494 1.00 91.56 202 LEU A O 1
ATOM 1632 N N . MET A 1 203 ? 3.350 4.377 -9.678 1.00 91.75 203 MET A N 1
ATOM 1633 C CA . MET A 1 203 ? 2.193 3.527 -9.948 1.00 91.75 203 MET A CA 1
ATOM 1634 C C . MET A 1 203 ? 2.441 2.047 -9.655 1.00 91.75 203 MET A C 1
ATOM 1636 O O . MET A 1 203 ? 3.465 1.471 -10.007 1.00 91.75 203 MET A O 1
ATOM 1640 N N . CYS A 1 204 ? 1.426 1.408 -9.073 1.00 90.94 204 CYS A N 1
ATOM 1641 C CA . CYS A 1 204 ? 1.416 -0.023 -8.763 1.00 90.94 204 CYS A CA 1
ATOM 1642 C C . CYS A 1 204 ? 1.533 -0.919 -10.007 1.00 90.94 204 CYS A C 1
ATOM 1644 O O . CYS A 1 204 ? 2.093 -2.009 -9.912 1.00 90.94 204 CYS A O 1
ATOM 1646 N N . CYS A 1 205 ? 1.061 -0.454 -11.168 1.00 90.38 205 CYS A N 1
ATOM 1647 C CA . CYS A 1 205 ? 1.173 -1.179 -12.437 1.00 90.38 205 CYS A CA 1
ATOM 1648 C C . CYS A 1 205 ? 2.635 -1.477 -12.803 1.00 90.38 205 CYS A C 1
ATOM 1650 O O . CYS A 1 205 ? 2.930 -2.562 -13.293 1.00 90.38 205 CYS A O 1
ATOM 1652 N N . LEU A 1 206 ? 3.565 -0.576 -12.451 1.00 91.88 206 LEU A N 1
ATOM 1653 C CA . LEU A 1 206 ? 4.997 -0.768 -12.696 1.00 91.88 206 LEU A CA 1
ATOM 1654 C C . LEU A 1 206 ? 5.533 -2.030 -12.002 1.00 91.88 206 LEU A C 1
ATOM 1656 O O . LEU A 1 206 ? 6.345 -2.766 -12.557 1.00 91.88 206 LEU A O 1
ATOM 1660 N N . ALA A 1 207 ? 5.065 -2.296 -10.779 1.00 91.56 207 ALA A N 1
ATOM 1661 C CA . ALA A 1 207 ? 5.423 -3.508 -10.048 1.00 91.56 207 ALA A CA 1
ATOM 1662 C C . ALA A 1 207 ? 4.715 -4.747 -10.597 1.00 91.56 207 ALA A C 1
ATOM 1664 O O . ALA A 1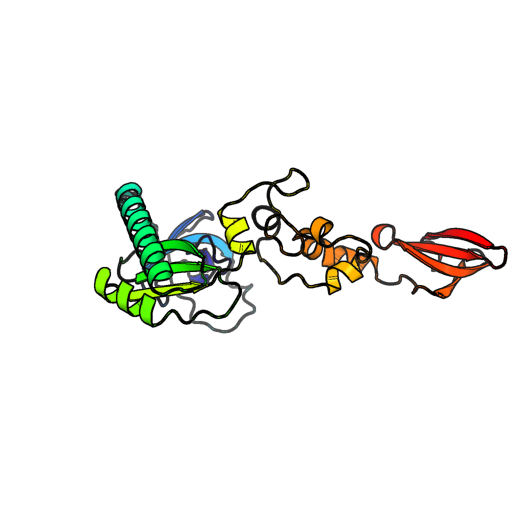 207 ? 5.343 -5.798 -10.692 1.00 91.56 207 ALA A O 1
ATOM 1665 N N . TYR A 1 208 ? 3.435 -4.622 -10.956 1.00 91.06 208 TYR A N 1
ATOM 1666 C CA . TYR A 1 208 ? 2.647 -5.726 -11.503 1.00 91.06 208 TYR A CA 1
ATOM 1667 C C . TYR A 1 208 ? 3.255 -6.271 -12.805 1.00 91.06 208 TYR A C 1
ATOM 1669 O O . TYR A 1 208 ? 3.456 -7.473 -12.940 1.00 91.06 208 TYR A O 1
ATOM 1677 N N . GLU A 1 209 ? 3.636 -5.385 -13.726 1.00 91.69 209 GLU A N 1
ATOM 1678 C CA . GLU A 1 209 ? 4.144 -5.760 -15.053 1.00 91.69 209 GLU A CA 1
ATOM 1679 C C . GLU A 1 209 ? 5.642 -6.112 -15.050 1.00 91.69 209 GLU A C 1
ATOM 1681 O O . GLU A 1 209 ? 6.175 -6.604 -16.043 1.00 91.69 209 GLU A O 1
ATOM 1686 N N . LYS A 1 210 ? 6.346 -5.888 -13.932 1.00 92.06 210 LYS A N 1
ATOM 1687 C CA . LYS A 1 210 ? 7.802 -6.066 -13.811 1.00 92.06 210 LYS A CA 1
ATOM 1688 C C . LYS A 1 210 ? 8.293 -7.403 -14.366 1.00 92.06 210 LYS A C 1
ATOM 1690 O O . LYS A 1 210 ? 9.286 -7.426 -15.090 1.00 92.06 210 LYS A O 1
ATOM 1695 N N . ASN A 1 211 ? 7.648 -8.505 -13.988 1.00 91.44 211 ASN A N 1
ATOM 1696 C CA . ASN A 1 211 ? 8.098 -9.844 -14.374 1.00 91.44 211 ASN A CA 1
ATOM 1697 C C . ASN A 1 211 ? 7.906 -10.079 -15.874 1.00 91.44 211 ASN A C 1
ATOM 1699 O O . ASN A 1 211 ? 8.848 -10.506 -16.535 1.00 91.44 211 ASN A O 1
ATOM 1703 N N . THR A 1 212 ? 6.759 -9.672 -16.421 1.00 92.75 212 THR A N 1
ATOM 1704 C CA . THR A 1 212 ? 6.480 -9.723 -17.860 1.00 92.75 212 THR A CA 1
ATOM 1705 C C . THR A 1 212 ? 7.526 -8.942 -18.655 1.00 92.75 212 THR A C 1
ATOM 1707 O O . THR A 1 212 ? 8.121 -9.475 -19.585 1.00 92.75 212 THR A O 1
ATOM 1710 N N . TYR A 1 213 ? 7.849 -7.709 -18.248 1.00 93.81 213 TYR A N 1
ATOM 1711 C CA . TYR A 1 213 ? 8.895 -6.928 -18.921 1.00 93.81 213 TYR A CA 1
ATOM 1712 C C . TYR A 1 213 ? 10.272 -7.585 -18.822 1.00 93.81 213 TYR A C 1
ATOM 1714 O O . TYR A 1 213 ? 11.021 -7.580 -19.798 1.00 93.81 213 TYR A O 1
ATOM 1722 N N . LYS A 1 214 ? 10.623 -8.166 -17.668 1.00 91.44 214 LYS A N 1
ATOM 1723 C CA . LYS A 1 214 ? 11.889 -8.897 -17.514 1.00 91.44 214 LYS A CA 1
ATOM 1724 C C . LYS A 1 214 ? 11.973 -10.090 -18.455 1.00 91.44 214 LYS A C 1
ATOM 1726 O O . LYS A 1 214 ? 13.029 -10.309 -19.036 1.00 91.44 214 LYS A O 1
ATOM 1731 N N . GLU A 1 215 ? 10.899 -10.854 -18.599 1.00 91.69 215 GLU A N 1
ATOM 1732 C CA . GLU A 1 215 ? 10.840 -12.002 -19.506 1.00 91.69 215 GLU A CA 1
ATOM 1733 C C . GLU A 1 215 ? 10.935 -11.567 -20.964 1.00 91.69 215 GLU A C 1
ATOM 1735 O O . GLU A 1 215 ? 11.782 -12.072 -21.699 1.00 91.69 215 GLU A O 1
ATOM 1740 N N . CYS A 1 216 ? 10.149 -10.567 -21.360 1.00 90.06 216 CYS A N 1
ATOM 1741 C CA . CYS A 1 216 ? 10.180 -10.022 -22.710 1.00 90.06 216 CYS A CA 1
ATOM 1742 C C . CYS A 1 216 ? 11.547 -9.418 -23.065 1.00 90.06 216 CYS A C 1
ATOM 1744 O O . CYS A 1 216 ? 11.973 -9.546 -24.206 1.00 90.06 216 CYS A O 1
ATOM 1746 N N . SER A 1 217 ? 12.259 -8.831 -22.096 1.00 88.50 217 SER A N 1
ATOM 1747 C CA . SER A 1 217 ? 13.595 -8.242 -22.277 1.00 88.50 217 SER A CA 1
ATOM 1748 C C . SER A 1 217 ? 14.708 -9.283 -22.505 1.00 88.50 217 SER A C 1
ATOM 1750 O O . SER A 1 217 ? 15.792 -8.954 -22.995 1.00 88.50 217 SER A O 1
ATOM 1752 N N . LYS A 1 218 ? 14.470 -10.567 -22.203 1.00 89.19 218 LYS A N 1
ATOM 1753 C CA . LYS A 1 218 ? 15.473 -11.619 -22.423 1.00 89.19 218 LYS A CA 1
ATOM 1754 C C . LYS A 1 218 ? 15.745 -11.811 -23.916 1.00 89.19 218 LYS A C 1
ATOM 1756 O O . LYS A 1 218 ? 14.836 -12.123 -24.693 1.00 89.19 218 LYS A O 1
ATOM 1761 N N . GLY A 1 219 ? 17.021 -11.689 -24.283 1.00 85.19 219 GLY A N 1
ATOM 1762 C CA . GLY A 1 219 ? 17.512 -11.891 -25.647 1.00 85.19 219 GLY A CA 1
ATOM 1763 C C . GLY A 1 219 ? 17.278 -10.713 -26.595 1.00 85.19 219 GLY A C 1
ATOM 1764 O O . GLY A 1 219 ? 17.512 -10.877 -27.787 1.00 85.19 219 GLY A O 1
ATOM 1765 N N . ILE A 1 220 ? 16.818 -9.555 -26.099 1.00 88.50 220 ILE A N 1
ATOM 1766 C CA . ILE A 1 220 ? 16.734 -8.333 -26.908 1.00 88.50 220 ILE A CA 1
ATOM 1767 C C . ILE A 1 220 ? 18.135 -7.696 -27.000 1.00 88.50 220 ILE A C 1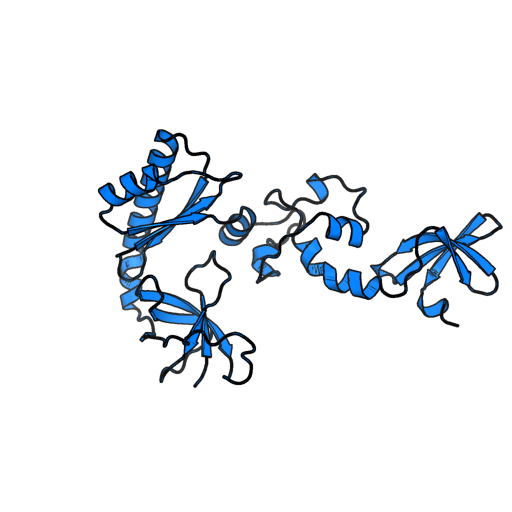
ATOM 1769 O O . ILE A 1 220 ? 18.716 -7.415 -25.948 1.00 88.50 220 ILE A O 1
ATOM 1773 N N . PRO A 1 221 ? 18.652 -7.412 -28.211 1.00 89.25 221 PRO A N 1
ATOM 1774 C CA . PRO A 1 221 ? 19.889 -6.652 -28.402 1.00 89.25 221 PRO A CA 1
ATOM 1775 C C . PRO A 1 221 ? 19.868 -5.278 -27.713 1.00 89.25 221 PRO A C 1
ATOM 1777 O O . PRO A 1 221 ? 18.808 -4.664 -27.528 1.00 89.25 221 PRO A O 1
ATOM 1780 N N . GLN A 1 222 ? 21.037 -4.763 -27.334 1.00 88.69 222 GLN A N 1
ATOM 1781 C CA . GLN A 1 222 ? 21.159 -3.435 -26.732 1.00 88.69 222 GLN A CA 1
ATOM 1782 C C . GLN A 1 222 ? 21.065 -2.316 -27.780 1.00 88.69 222 GLN A C 1
ATOM 1784 O O . GLN A 1 222 ? 21.246 -2.520 -28.977 1.00 88.69 222 GLN A O 1
ATOM 1789 N N . LEU A 1 223 ? 20.746 -1.101 -27.322 1.00 88.62 223 LEU A N 1
ATOM 1790 C CA . LEU A 1 223 ? 20.783 0.082 -28.186 1.00 88.62 223 LEU A CA 1
ATOM 1791 C C . LEU A 1 223 ? 22.222 0.310 -28.670 1.00 88.62 223 LEU A C 1
ATOM 1793 O O . LEU A 1 223 ? 23.146 0.278 -27.863 1.00 88.62 223 LEU A O 1
ATOM 1797 N N . GLY A 1 224 ? 22.399 0.547 -29.969 1.00 88.44 224 GLY A N 1
ATOM 1798 C CA . GLY A 1 224 ? 23.712 0.716 -30.597 1.00 88.44 224 GLY A CA 1
ATOM 1799 C C . GLY A 1 224 ? 24.409 -0.587 -31.001 1.00 88.44 224 GLY A C 1
ATOM 1800 O O . GLY A 1 224 ? 25.449 -0.534 -31.651 1.00 88.44 224 GLY A O 1
ATOM 1801 N N . GLU A 1 225 ? 23.843 -1.750 -30.672 1.00 89.81 225 GLU A N 1
ATOM 1802 C CA . GLU A 1 225 ? 24.399 -3.040 -31.080 1.00 89.81 225 GLU A CA 1
ATOM 1803 C C . GLU A 1 225 ? 24.216 -3.264 -32.591 1.00 89.81 225 GLU A C 1
ATOM 1805 O O . GLU A 1 225 ? 23.175 -2.923 -33.164 1.00 89.81 225 GLU A O 1
ATOM 1810 N N . GLN A 1 226 ? 25.240 -3.820 -33.246 1.00 87.75 226 GLN A N 1
ATOM 1811 C CA . GLN A 1 226 ? 25.164 -4.224 -34.648 1.00 87.75 226 GLN A CA 1
ATOM 1812 C C . GLN A 1 226 ? 24.593 -5.631 -34.747 1.00 87.75 226 GLN A C 1
ATOM 1814 O O . GLN A 1 226 ? 25.170 -6.577 -34.213 1.00 87.75 226 GLN A O 1
ATOM 1819 N N . ILE A 1 227 ? 23.496 -5.777 -35.484 1.00 88.12 227 ILE A N 1
ATOM 1820 C CA . ILE A 1 227 ? 22.851 -7.070 -35.694 1.00 88.12 227 ILE A CA 1
ATOM 1821 C C . ILE A 1 227 ? 22.798 -7.411 -37.181 1.00 88.12 227 ILE A C 1
ATOM 1823 O O . ILE A 1 227 ? 22.750 -6.528 -38.044 1.00 88.12 227 ILE A O 1
ATOM 1827 N N . LYS A 1 228 ? 22.822 -8.712 -37.475 1.00 86.00 228 LYS A N 1
ATOM 1828 C CA . LYS A 1 228 ? 22.533 -9.244 -38.807 1.00 86.00 228 LYS A CA 1
ATOM 1829 C C . LYS A 1 228 ? 21.075 -9.677 -38.853 1.00 86.00 228 LYS A C 1
ATOM 1831 O O . LYS A 1 228 ? 20.621 -10.360 -37.941 1.00 86.00 228 LYS A O 1
ATOM 1836 N N . TYR A 1 229 ? 20.368 -9.290 -39.903 1.00 83.31 229 TYR A N 1
ATOM 1837 C CA . TYR A 1 229 ? 18.996 -9.714 -40.162 1.00 83.31 229 TYR A CA 1
ATOM 1838 C C . TYR A 1 229 ? 18.780 -9.754 -41.678 1.00 83.31 229 TYR A C 1
ATOM 1840 O O . TYR A 1 229 ? 19.271 -8.870 -42.373 1.00 83.31 229 TYR A O 1
ATOM 1848 N N . ASP A 1 230 ? 18.131 -10.794 -42.207 1.00 79.19 230 ASP A N 1
ATOM 1849 C CA . ASP A 1 230 ? 17.851 -10.963 -43.646 1.00 79.19 230 ASP A CA 1
ATOM 1850 C C . ASP A 1 230 ? 19.049 -10.636 -44.573 1.00 79.19 230 ASP A C 1
ATOM 1852 O O . ASP A 1 230 ? 18.930 -9.893 -45.546 1.00 79.19 230 ASP A O 1
ATOM 1856 N N . ASN A 1 231 ? 20.240 -11.162 -44.246 1.00 81.38 231 ASN A N 1
ATOM 1857 C CA . ASN A 1 231 ? 21.524 -10.907 -44.930 1.00 81.38 231 ASN A CA 1
ATOM 1858 C C . ASN A 1 231 ? 22.019 -9.444 -44.940 1.00 81.38 231 ASN A C 1
ATOM 1860 O O . ASN A 1 231 ? 23.054 -9.148 -45.541 1.00 81.38 231 ASN A O 1
ATOM 1864 N N . LYS A 1 232 ? 21.351 -8.539 -44.226 1.00 83.38 232 LYS A N 1
ATOM 1865 C CA . LYS A 1 232 ? 21.756 -7.146 -44.022 1.00 83.38 232 LYS A CA 1
ATOM 1866 C C . LYS A 1 232 ? 22.379 -6.948 -42.645 1.00 83.38 232 LYS A C 1
ATOM 1868 O O . LYS A 1 232 ? 22.153 -7.716 -41.709 1.00 83.38 232 LYS A O 1
ATOM 1873 N N . LYS A 1 233 ? 23.203 -5.908 -42.527 1.00 87.12 233 LYS A N 1
ATOM 1874 C CA . LYS A 1 233 ? 23.767 -5.435 -41.257 1.00 87.12 233 LYS A CA 1
ATOM 1875 C C . LYS A 1 233 ? 23.164 -4.079 -40.934 1.00 87.12 233 LYS A C 1
ATOM 1877 O O . LYS A 1 233 ? 23.165 -3.195 -41.789 1.00 87.12 233 LYS A O 1
ATOM 1882 N N . GLY A 1 234 ? 22.759 -3.893 -39.687 1.00 89.19 234 GLY A N 1
ATOM 1883 C CA . GLY A 1 234 ? 22.285 -2.599 -39.222 1.00 89.19 234 GLY A CA 1
ATOM 1884 C C . GLY A 1 234 ? 22.474 -2.404 -37.724 1.00 89.19 234 GLY A C 1
ATOM 1885 O O . GLY A 1 234 ? 22.834 -3.330 -36.995 1.00 89.19 234 GLY A O 1
ATOM 1886 N N . VAL A 1 235 ? 22.265 -1.168 -37.279 1.00 91.62 235 VAL A N 1
ATOM 1887 C CA . VAL A 1 235 ? 22.442 -0.749 -35.882 1.00 91.62 235 VAL A CA 1
ATOM 1888 C C . VAL A 1 235 ? 21.083 -0.604 -35.213 1.00 91.62 235 VAL A C 1
ATOM 1890 O O . VAL A 1 235 ? 20.172 0.015 -35.765 1.00 91.62 235 VAL A O 1
ATOM 1893 N N . VAL A 1 236 ? 20.941 -1.140 -34.003 1.00 92.62 236 VAL A N 1
ATOM 1894 C CA . VAL A 1 236 ? 19.705 -1.035 -33.219 1.00 92.62 236 VAL A CA 1
ATOM 1895 C C . VAL A 1 236 ? 19.514 0.394 -32.709 1.00 92.62 236 VAL A C 1
ATOM 1897 O O . VAL A 1 236 ? 20.284 0.878 -31.881 1.00 92.62 236 VAL A O 1
ATOM 1900 N N . ILE A 1 237 ? 18.452 1.062 -33.166 1.00 91.81 237 ILE A N 1
ATOM 1901 C CA . ILE A 1 237 ? 18.113 2.444 -32.784 1.00 91.81 237 ILE A CA 1
ATOM 1902 C C . ILE A 1 237 ? 17.017 2.525 -31.719 1.00 91.81 237 ILE A C 1
ATOM 1904 O O . ILE A 1 237 ? 16.955 3.491 -30.963 1.00 91.81 237 ILE A O 1
ATOM 1908 N N . ALA A 1 238 ? 16.135 1.528 -31.653 1.00 89.69 238 ALA A N 1
ATOM 1909 C CA . ALA A 1 238 ? 15.066 1.470 -30.664 1.00 89.69 238 ALA A CA 1
ATOM 1910 C C . ALA A 1 238 ? 14.703 0.020 -30.348 1.00 89.69 238 ALA A C 1
ATOM 1912 O O . ALA A 1 238 ? 14.847 -0.874 -31.182 1.00 89.69 238 ALA A O 1
ATOM 1913 N N . ARG A 1 239 ? 14.188 -0.200 -29.140 1.00 90.62 239 ARG A N 1
ATOM 1914 C CA . ARG A 1 239 ? 13.745 -1.510 -28.656 1.00 90.62 239 ARG A CA 1
ATOM 1915 C C . ARG A 1 239 ? 12.278 -1.423 -28.277 1.00 90.62 239 ARG A C 1
ATOM 1917 O O . ARG A 1 239 ? 11.903 -0.494 -27.566 1.00 90.62 239 ARG A O 1
ATOM 1924 N N . HIS A 1 240 ? 11.491 -2.401 -28.703 1.00 90.75 240 HIS A N 1
ATOM 1925 C CA . HIS A 1 240 ? 10.098 -2.590 -28.310 1.00 90.75 240 HIS A CA 1
ATOM 1926 C C . HIS A 1 240 ? 10.003 -3.854 -27.462 1.00 90.75 240 HIS A C 1
ATOM 1928 O O . HIS A 1 240 ? 9.824 -4.950 -27.994 1.00 90.75 240 HIS A O 1
ATOM 1934 N N . ILE A 1 241 ? 10.142 -3.707 -26.139 1.00 90.69 241 ILE A N 1
ATOM 1935 C CA . ILE A 1 241 ? 10.249 -4.852 -25.219 1.00 90.69 241 ILE A CA 1
ATOM 1936 C C . ILE A 1 241 ? 9.017 -5.759 -25.316 1.00 90.69 241 ILE A C 1
ATOM 1938 O O . ILE A 1 241 ? 9.162 -6.956 -25.540 1.00 90.69 241 ILE A O 1
ATOM 1942 N N . LEU A 1 242 ? 7.809 -5.195 -25.225 1.00 90.50 242 LEU A N 1
ATOM 1943 C CA . LEU A 1 242 ? 6.565 -5.976 -25.232 1.00 90.50 242 LEU A CA 1
ATOM 1944 C C . LEU A 1 242 ? 6.299 -6.700 -26.557 1.00 90.50 242 LEU A C 1
ATOM 1946 O O . LEU A 1 242 ? 5.778 -7.808 -26.549 1.00 90.50 242 LEU A O 1
ATOM 1950 N N . LYS A 1 243 ? 6.683 -6.096 -27.689 1.00 90.12 243 LYS A N 1
ATOM 1951 C CA . LYS A 1 243 ? 6.571 -6.729 -29.012 1.00 90.12 243 LYS A CA 1
ATOM 1952 C C . LYS A 1 243 ? 7.696 -7.722 -29.298 1.00 90.12 243 LYS A C 1
ATOM 1954 O O . LYS A 1 243 ? 7.661 -8.375 -30.331 1.00 90.12 243 LYS A O 1
ATOM 1959 N N . ARG A 1 244 ? 8.718 -7.788 -28.434 1.00 90.19 244 ARG A N 1
ATOM 1960 C CA . ARG A 1 244 ? 9.963 -8.527 -28.690 1.00 90.19 244 ARG A CA 1
ATOM 1961 C C . ARG A 1 244 ? 10.544 -8.194 -30.073 1.00 90.19 244 ARG A C 1
ATOM 1963 O O . ARG A 1 244 ? 10.926 -9.079 -30.833 1.00 90.19 244 ARG A O 1
ATOM 1970 N N . ALA A 1 245 ? 10.611 -6.899 -30.384 1.00 90.75 245 ALA A N 1
ATOM 1971 C CA . ALA A 1 245 ? 11.097 -6.388 -31.662 1.00 90.75 245 ALA A CA 1
ATOM 1972 C C . ALA A 1 245 ? 12.092 -5.238 -31.469 1.00 90.75 245 ALA A C 1
ATOM 1974 O O . ALA A 1 245 ? 12.058 -4.512 -30.470 1.00 90.75 245 ALA A O 1
ATOM 1975 N N . VAL A 1 246 ? 12.974 -5.047 -32.444 1.00 91.94 246 VAL A N 1
ATOM 1976 C CA . VAL A 1 246 ? 13.955 -3.959 -32.487 1.00 91.94 246 VAL A CA 1
ATOM 1977 C C . VAL A 1 246 ? 13.805 -3.177 -33.784 1.00 91.94 246 VAL A C 1
ATOM 1979 O O . VAL A 1 246 ? 13.522 -3.746 -34.833 1.00 91.94 246 VAL A O 1
ATOM 1982 N N . ARG A 1 247 ? 13.984 -1.856 -33.721 1.00 91.25 247 ARG A N 1
ATOM 1983 C CA . ARG A 1 247 ? 14.130 -1.037 -34.926 1.00 91.25 247 ARG A CA 1
ATOM 1984 C C . ARG A 1 247 ? 15.602 -0.917 -35.252 1.00 91.25 247 ARG A C 1
ATOM 1986 O O . ARG A 1 247 ? 16.387 -0.492 -34.401 1.00 91.25 247 ARG A O 1
ATOM 1993 N N . VAL A 1 248 ? 15.942 -1.276 -36.476 1.00 91.69 248 VAL A N 1
ATOM 1994 C CA . VAL A 1 248 ? 17.308 -1.331 -36.978 1.00 91.69 248 VAL A CA 1
ATOM 1995 C C . VAL A 1 248 ? 17.446 -0.312 -38.095 1.00 91.69 248 VAL A C 1
ATOM 1997 O O . VAL A 1 248 ? 16.561 -0.205 -38.941 1.00 91.69 248 VAL A O 1
ATOM 2000 N N . LYS A 1 249 ? 18.535 0.454 -38.074 1.00 91.81 249 LYS A N 1
ATOM 2001 C CA . LYS A 1 249 ? 18.915 1.352 -39.162 1.00 91.81 249 LYS A CA 1
ATOM 2002 C C . LYS A 1 249 ? 19.985 0.678 -40.016 1.00 91.81 249 LYS A C 1
ATOM 2004 O O . LYS A 1 249 ? 21.061 0.357 -39.503 1.00 91.81 249 LYS A O 1
ATOM 2009 N N . ASP A 1 250 ? 19.682 0.484 -41.293 1.00 87.69 250 ASP A N 1
ATOM 2010 C CA . ASP A 1 250 ? 20.616 -0.060 -42.281 1.00 87.69 250 ASP A CA 1
ATOM 2011 C C . ASP A 1 250 ? 21.668 0.971 -42.702 1.00 87.69 250 ASP A C 1
ATOM 2013 O O . ASP A 1 250 ? 21.545 2.170 -42.434 1.00 87.69 250 ASP A O 1
ATOM 2017 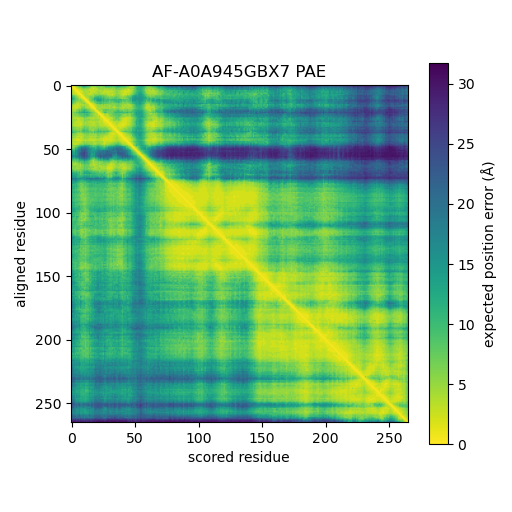N N . GLN A 1 251 ? 22.693 0.506 -43.422 1.00 82.50 251 GLN A N 1
ATOM 2018 C CA . GLN A 1 251 ? 23.722 1.364 -44.024 1.00 82.50 251 GLN A CA 1
ATOM 2019 C C . GLN A 1 251 ? 23.138 2.385 -45.019 1.00 82.50 251 GLN A C 1
ATOM 2021 O O . GLN A 1 251 ? 23.661 3.487 -45.142 1.00 82.50 251 GLN A O 1
ATOM 2026 N N . GLU A 1 252 ? 22.010 2.057 -45.654 1.00 82.31 252 GLU A N 1
ATOM 2027 C CA . GLU A 1 252 ? 21.262 2.936 -46.568 1.00 82.31 252 GLU A CA 1
ATOM 2028 C C . GLU A 1 252 ? 20.341 3.930 -45.834 1.00 82.31 252 GLU A C 1
ATOM 2030 O O . GLU A 1 252 ? 19.659 4.742 -46.452 1.00 82.31 252 GLU A O 1
ATOM 2035 N N . GLY A 1 253 ? 20.290 3.880 -44.498 1.00 82.75 253 GLY A N 1
ATOM 2036 C CA . GLY A 1 253 ? 19.472 4.774 -43.677 1.00 82.75 253 GLY A CA 1
ATOM 2037 C C . GLY A 1 253 ? 18.005 4.364 -43.520 1.00 82.75 253 GLY A C 1
ATOM 2038 O O . GLY A 1 253 ? 17.289 5.017 -42.759 1.00 82.75 253 GLY A O 1
ATOM 2039 N N . LEU A 1 254 ? 17.572 3.276 -44.164 1.00 88.06 254 LEU A N 1
ATOM 2040 C CA . LEU A 1 254 ? 16.253 2.667 -43.975 1.00 88.06 254 LEU A CA 1
ATOM 2041 C C . LEU A 1 254 ? 16.091 2.131 -42.546 1.00 88.06 254 LEU A C 1
ATOM 2043 O O . LEU A 1 254 ? 17.003 1.516 -41.992 1.00 88.06 254 LEU A O 1
ATOM 2047 N N . ILE A 1 255 ? 14.922 2.388 -41.951 1.00 90.75 255 ILE A N 1
ATOM 2048 C CA . ILE A 1 255 ? 14.559 1.921 -40.609 1.00 90.75 255 ILE A CA 1
ATOM 2049 C C . ILE A 1 255 ? 13.567 0.770 -40.747 1.00 90.75 255 ILE A C 1
ATOM 2051 O O . ILE A 1 255 ? 12.427 0.986 -41.161 1.00 90.75 255 ILE A O 1
ATOM 2055 N N . THR A 1 256 ? 13.979 -0.424 -40.329 1.00 88.44 256 THR A N 1
ATOM 2056 C CA . THR A 1 256 ? 13.162 -1.643 -40.390 1.00 88.44 256 THR A CA 1
ATOM 2057 C C . THR A 1 256 ? 12.862 -2.147 -38.981 1.00 88.44 256 THR A C 1
ATOM 2059 O O . THR A 1 256 ? 13.718 -2.098 -38.096 1.00 88.44 256 THR A O 1
ATOM 2062 N N . GLU A 1 257 ? 11.634 -2.613 -38.741 1.00 90.62 257 GLU A N 1
ATOM 2063 C CA . GLU A 1 257 ? 11.255 -3.289 -37.493 1.00 90.62 257 GLU A CA 1
ATOM 2064 C C . GLU A 1 257 ? 11.471 -4.798 -37.658 1.00 90.62 257 GLU A C 1
ATOM 2066 O O . GLU A 1 257 ? 10.901 -5.417 -38.553 1.00 90.62 257 GLU A O 1
ATOM 2071 N N . VAL A 1 258 ? 12.321 -5.377 -36.809 1.00 88.50 258 VAL A N 1
ATOM 2072 C CA . VAL A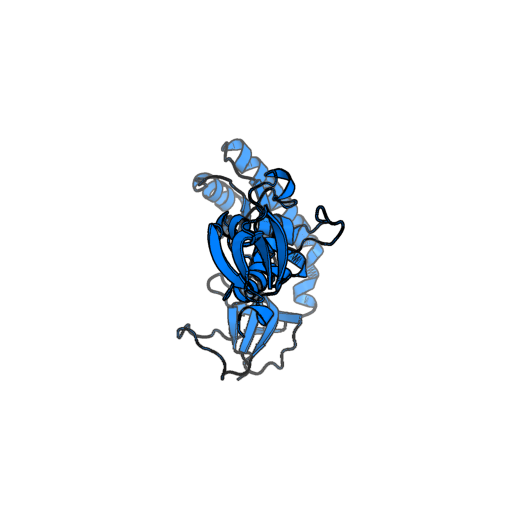 1 258 ? 12.730 -6.783 -36.862 1.00 88.50 258 VAL A CA 1
ATOM 2073 C C . VAL A 1 258 ? 12.314 -7.472 -35.567 1.00 88.50 258 VAL A C 1
ATOM 2075 O O . VAL A 1 258 ? 12.673 -7.037 -34.471 1.00 88.50 258 VAL A O 1
ATOM 2078 N N . GLU A 1 259 ? 11.552 -8.554 -35.688 1.00 88.75 259 GLU A N 1
ATOM 2079 C CA . GLU A 1 259 ? 11.177 -9.413 -34.561 1.00 88.75 259 GLU A CA 1
ATOM 2080 C C . GLU A 1 259 ? 12.355 -10.297 -34.144 1.00 88.75 259 GLU A C 1
ATOM 2082 O O . GLU A 1 259 ? 13.074 -10.840 -34.983 1.00 88.75 259 GLU A O 1
ATOM 2087 N N . ILE A 1 260 ? 12.541 -10.485 -32.838 1.00 84.56 260 ILE A N 1
ATOM 2088 C CA . ILE A 1 260 ? 13.690 -11.229 -32.300 1.00 84.56 260 ILE A CA 1
ATOM 2089 C C . ILE A 1 260 ? 13.677 -12.696 -32.718 1.00 84.56 260 ILE A C 1
ATOM 2091 O O . ILE A 1 260 ? 14.737 -13.287 -32.918 1.00 84.56 260 ILE A O 1
ATOM 2095 N N . ASP A 1 261 ? 12.497 -13.279 -32.904 1.00 79.25 261 ASP A N 1
ATOM 2096 C CA . ASP A 1 261 ? 12.372 -14.673 -33.326 1.00 79.25 261 ASP A CA 1
ATOM 2097 C C . ASP A 1 261 ? 12.936 -14.896 -34.743 1.00 79.25 261 ASP A C 1
ATOM 2099 O O . ASP A 1 261 ? 13.357 -16.004 -35.073 1.00 79.25 261 ASP A O 1
ATOM 2103 N N . LYS A 1 262 ? 13.045 -13.832 -35.555 1.00 73.25 262 LYS A N 1
ATOM 2104 C CA . LYS A 1 262 ? 13.668 -13.855 -36.888 1.00 73.25 262 LYS A CA 1
ATOM 2105 C C . LYS A 1 262 ? 15.184 -13.631 -36.864 1.00 73.25 262 LYS A C 1
ATOM 2107 O O . LYS A 1 262 ? 15.844 -13.951 -37.841 1.00 73.25 262 LYS A O 1
ATOM 2112 N N . LEU A 1 263 ? 15.749 -13.142 -35.754 1.00 68.69 263 LEU A N 1
ATOM 2113 C CA . LEU A 1 263 ? 17.201 -12.944 -35.588 1.00 68.69 263 LEU A CA 1
ATOM 2114 C C . LEU A 1 263 ? 17.957 -14.241 -35.259 1.00 68.69 263 LEU A C 1
ATOM 2116 O O . LEU A 1 263 ? 19.181 -14.273 -35.334 1.00 68.69 263 LEU A O 1
ATOM 2120 N N . ARG A 1 264 ? 17.247 -15.298 -34.840 1.00 57.78 264 ARG A N 1
ATOM 2121 C CA . ARG A 1 264 ? 17.832 -16.583 -34.414 1.00 57.78 264 ARG A CA 1
ATOM 2122 C C . ARG A 1 264 ? 18.019 -17.607 -35.546 1.00 57.78 264 ARG A C 1
ATOM 2124 O O . ARG A 1 264 ? 18.263 -18.772 -35.239 1.00 57.78 264 ARG A O 1
ATOM 2131 N N . LYS A 1 265 ? 17.895 -17.210 -36.815 1.00 43.09 265 LYS A N 1
ATOM 2132 C CA . LYS A 1 265 ? 18.173 -18.068 -37.978 1.00 43.09 265 LYS A CA 1
ATOM 2133 C C . LYS A 1 265 ? 19.438 -17.637 -38.702 1.00 43.09 265 LYS A C 1
ATOM 2135 O O . LYS A 1 265 ? 19.616 -16.413 -38.876 1.00 43.09 265 LYS A O 1
#

Secondary structure (DSSP, 8-state):
--EEEEE--TT---PEEEE-TT----TT-EEEEEETTEEEEEEEEEEE-TT---S-----PBEEEEPPTTTTTTHHHHHHHHHHHHHHHHHHHHHTT---EEEEEEE-TTSSEEEEEEE-SS----HHHHHHHHHHH-SEEEEEE--HHHHHHHH--B-TTSSBPHHHHT-SS-----HHHHHHTT-TTS-HHHHB-TTSSBPHHHHHTHHHHHHHHTTPPPTT-EEEETTEEEEEEEEETTTTEEEEEETT--EEEEEHHHHT-

Nearest PDB structures (foldseek):
  6dcr-assembly1_A  TM=7.636E-01  e=5.907E-03  Escherichia coli K-12
  6dcr-assembly2_B  TM=7.418E-01  e=7.349E-02  Escherichia coli K-12
  8h43-assembly1_A  TM=8.547E-01  e=5.720E-01  Homo sapiens
  5xfq-assembly1_A  TM=8.466E-01  e=6.820E-01  Mus musculus
  5xfp-assembly3_E  TM=8.580E-01  e=1.550E+00  Homo sapiens

Mean predicted aligned error: 11.13 Å

Sequence (265 aa):
MKIAKVQFYPWDNRTCDFSSGDYDLKIGDKVIAKTELGFEIGTVKDLENPKEITGEEEEIKTISRLATKEDFKNSKQEEKEKKEAKKYCKEKAKELNLTMKIVDTFFSFDRRHIIFTFIADSRVDFRELVRVLTTNFQKSIRMQQIGIRDEAKVIGGVGVCGRELCCRKVLKVLTNIRSDLVKLQQLENKTSDRLSGACGRLMCCLAYEKNTYKECSKGIPQLGEQIKYDNKKGVVIARHILKRAVRVKDQEGLITEVEIDKLRK